Protein AF-A0A485LH90-F1 (afdb_monomer_lite)

pLDDT: mean 81.6, std 19.39, range [30.73, 97.94]

InterPro domains:
  IPR002048 EF-hand domain [PF13833] (96-146)
  IPR011992 EF-hand domain pair [SSF47473] (81-213)

Foldseek 3Di:
DDDPPDPDQDPLNVVLLLLLLLLQFFVQLLVVLVVVLVVLVVVLVVLVVVVPDPPDDPVRVVVSVVSNVVSVVVNVVSVVVSVVSVPDDSVCSQVTWRALVSVQSLCVLLVHHDDSVVSQVVCVLQCPVPPRTHGSVSLVVLLSCVLPDQQLPRDCPSNLSSLVCSAVVVSNQWHFPVSQLVSQCSRPNPCSVVLSCQQPNPVVPPDDDTDIDGSVSSVVSVVVVSVVSNVVVVVVVVVPPDPPPDDDDDDDDDDDDDDDDDD

Sequence (263 aa):
MDAATSPQESLEEHILLQRVFRIFTIDIPEKRLARKLQVVESKLAELYQVSFSDGVDAKGHELNQRERKRLEELKEAYGKEKLKLRYAQDDMLTSRRVTKEALVDVFEKLGMPRPASDVDDLIWEVNDSLDGTVSWDEFKRSFVRCKHDKTCLEPTDLFHVTCFLMYDRECSGKVSTDDAMHMLFLKYGNHMEDEMEALFGKELKEDEFVMSLTFKQYVDALERRRIETIDKLGLVGKMTGKRSMGARPMTGSLAKVTAPLSS

Secondary structure (DSSP, 8-state):
-------PPPHHHHHHHHHHHHIIIIIHHHHHHHHHHHHHHHHHHHHHHHTTSTT--HHHHHHHHHHHHHHHHHHHHHHHHHHHHHT--GGGGGG-EE-HHHHHHHHHHTT----HHHHHHHHHTT-TT-SSSEEHHHHHHHHHHHHH-SSS-S--HHHHHHHHHTT-TT--SEEEHHHHHHHHHHHHGGGHHHHHHHHH-GGGGTS-S--EEEHHHHHHHHHHHHHHHHHHTT-HHHH-------------------PPP--

Structure (mmCIF, N/CA/C/O backbone):
data_AF-A0A485LH90-F1
#
_entry.id   AF-A0A485LH90-F1
#
loop_
_atom_site.group_PDB
_atom_site.id
_atom_site.type_symbol
_atom_site.label_atom_id
_atom_site.label_alt_id
_atom_site.label_comp_id
_atom_site.label_asym_id
_atom_site.label_entity_id
_atom_site.label_seq_id
_atom_site.pdbx_PDB_ins_code
_atom_site.Cartn_x
_atom_site.Cartn_y
_atom_site.Cartn_z
_atom_site.occupancy
_atom_site.B_iso_or_equiv
_atom_site.auth_seq_id
_atom_site.auth_comp_id
_atom_site.auth_asym_id
_atom_site.auth_atom_id
_atom_site.pdbx_PDB_model_num
ATOM 1 N N . MET A 1 1 ? 41.230 -2.457 -11.434 1.00 34.38 1 MET A N 1
ATOM 2 C CA . MET A 1 1 ? 40.386 -2.920 -10.314 1.00 34.38 1 MET A CA 1
ATOM 3 C C . MET A 1 1 ? 39.406 -1.797 -10.065 1.00 34.38 1 MET A C 1
ATOM 5 O O . MET A 1 1 ? 39.691 -0.912 -9.271 1.00 34.38 1 MET A O 1
ATOM 9 N N . ASP A 1 2 ? 38.331 -1.775 -10.844 1.00 34.38 2 ASP A N 1
ATOM 10 C CA . ASP A 1 2 ? 37.320 -0.731 -10.729 1.00 34.38 2 ASP A CA 1
ATOM 11 C C . ASP A 1 2 ? 36.414 -1.098 -9.562 1.00 34.38 2 ASP A C 1
ATOM 13 O O . ASP A 1 2 ? 35.781 -2.155 -9.553 1.00 34.38 2 ASP A O 1
ATOM 17 N N . ALA A 1 3 ? 36.426 -0.255 -8.533 1.00 36.88 3 ALA A N 1
ATOM 18 C CA . ALA A 1 3 ? 35.473 -0.335 -7.446 1.00 36.88 3 ALA A CA 1
ATOM 19 C C . ALA A 1 3 ? 34.088 -0.081 -8.047 1.00 36.88 3 ALA A C 1
ATOM 21 O O . ALA A 1 3 ? 33.736 1.059 -8.344 1.00 36.88 3 ALA A O 1
ATOM 22 N N . ALA A 1 4 ? 33.333 -1.157 -8.273 1.00 41.38 4 ALA A N 1
ATOM 23 C CA . ALA A 1 4 ? 31.928 -1.090 -8.628 1.00 41.38 4 ALA A CA 1
ATOM 24 C C . ALA A 1 4 ? 31.222 -0.270 -7.545 1.00 41.38 4 ALA A C 1
ATOM 26 O O . ALA A 1 4 ? 31.000 -0.742 -6.430 1.00 41.38 4 ALA A O 1
ATOM 27 N N . THR A 1 5 ? 30.943 0.993 -7.855 1.00 42.41 5 THR A N 1
ATOM 28 C CA . THR A 1 5 ? 30.106 1.848 -7.030 1.00 42.41 5 THR A CA 1
ATOM 29 C C . THR A 1 5 ? 28.737 1.188 -7.046 1.00 42.41 5 THR A C 1
ATOM 31 O O . THR A 1 5 ? 28.056 1.180 -8.070 1.00 42.41 5 THR A O 1
ATOM 34 N N . SER A 1 6 ? 28.373 0.532 -5.946 1.00 45.28 6 SER A N 1
ATOM 35 C CA . SER A 1 6 ? 27.005 0.081 -5.713 1.00 45.28 6 SER A CA 1
ATOM 36 C C . SER A 1 6 ? 26.068 1.247 -6.046 1.00 45.28 6 SER A C 1
ATOM 38 O O . SER A 1 6 ? 26.345 2.346 -5.556 1.00 45.28 6 SER A O 1
ATOM 40 N N . PRO A 1 7 ? 25.025 1.063 -6.876 1.00 55.44 7 PRO A N 1
ATOM 41 C CA . PRO A 1 7 ? 24.139 2.155 -7.258 1.00 55.44 7 PRO A CA 1
ATOM 42 C C . PRO A 1 7 ? 23.558 2.781 -5.990 1.00 55.44 7 PRO A C 1
ATOM 44 O O . PRO A 1 7 ? 22.772 2.149 -5.286 1.00 55.44 7 PRO A O 1
ATOM 47 N N . GLN A 1 8 ? 24.011 3.983 -5.638 1.00 61.59 8 GLN A N 1
ATOM 48 C CA . GLN A 1 8 ? 23.461 4.698 -4.496 1.00 61.59 8 GLN A CA 1
ATOM 49 C C . GLN A 1 8 ? 22.073 5.206 -4.888 1.00 61.59 8 GLN A C 1
ATOM 51 O O . GLN A 1 8 ? 21.919 5.875 -5.909 1.00 61.59 8 GLN A O 1
ATOM 56 N N . GLU A 1 9 ? 21.073 4.863 -4.076 1.00 74.44 9 GLU A N 1
ATOM 57 C CA . GLU A 1 9 ? 19.753 5.499 -4.074 1.00 74.44 9 GLU A CA 1
ATOM 58 C C . GLU A 1 9 ? 19.936 7.025 -4.090 1.00 74.44 9 GLU A C 1
ATOM 60 O O . GLU A 1 9 ? 20.686 7.573 -3.273 1.00 74.44 9 GLU A O 1
ATOM 65 N N . SER A 1 10 ? 19.291 7.719 -5.032 1.00 85.00 10 SER A N 1
ATOM 66 C CA . SER A 1 10 ? 19.338 9.182 -5.054 1.00 85.00 10 SER A CA 1
ATOM 67 C C . SER A 1 10 ? 18.543 9.743 -3.872 1.00 85.00 10 SER A C 1
ATOM 69 O O . SER A 1 10 ? 17.596 9.122 -3.392 1.00 85.00 10 SER A O 1
ATOM 71 N N . LEU A 1 11 ? 18.890 10.945 -3.405 1.00 87.38 11 LEU A N 1
ATOM 72 C CA . LEU A 1 11 ? 18.126 11.602 -2.337 1.00 87.38 11 LEU A CA 1
ATOM 73 C C . LEU A 1 11 ? 16.642 11.758 -2.713 1.00 87.38 11 LEU A C 1
ATOM 75 O O . LEU A 1 11 ? 15.766 11.593 -1.870 1.00 87.38 11 LEU A O 1
ATOM 79 N N . GLU A 1 12 ? 16.364 12.046 -3.983 1.00 87.50 12 GLU A N 1
ATOM 80 C CA . GLU A 1 12 ? 15.003 12.139 -4.505 1.00 87.50 12 GLU A CA 1
ATOM 81 C C . GLU A 1 12 ? 14.265 10.798 -4.418 1.00 87.50 12 GLU A C 1
ATOM 83 O O . GLU A 1 12 ? 13.161 10.742 -3.879 1.00 87.50 12 GLU A O 1
ATOM 88 N N . GLU A 1 13 ? 14.892 9.708 -4.868 1.00 89.00 13 GLU A N 1
ATOM 89 C CA . GLU A 1 13 ? 14.327 8.360 -4.772 1.00 89.00 13 GLU A CA 1
ATOM 90 C C . GLU A 1 13 ? 14.038 7.978 -3.319 1.00 89.00 13 GLU A C 1
ATOM 92 O O . GLU A 1 13 ? 12.960 7.464 -3.019 1.00 89.00 13 GLU A O 1
ATOM 97 N N . HIS A 1 14 ? 14.950 8.313 -2.405 1.00 91.12 14 HIS A N 1
ATOM 98 C CA . HIS A 1 14 ? 14.765 8.078 -0.980 1.00 91.12 14 HIS A CA 1
ATOM 99 C C . HIS A 1 14 ? 13.523 8.777 -0.423 1.00 91.12 14 HIS A C 1
ATOM 101 O O . HIS A 1 14 ? 12.703 8.157 0.259 1.00 91.12 14 HIS A O 1
ATOM 107 N N . ILE A 1 15 ? 13.351 10.058 -0.755 1.00 91.62 15 ILE A N 1
ATOM 108 C CA . ILE A 1 15 ? 12.194 10.857 -0.335 1.00 91.62 15 ILE A CA 1
ATOM 109 C C . ILE A 1 15 ? 10.899 10.271 -0.913 1.00 91.62 15 ILE A C 1
ATOM 111 O O . ILE A 1 15 ? 9.888 10.177 -0.210 1.00 91.62 15 ILE A O 1
ATOM 115 N N . LE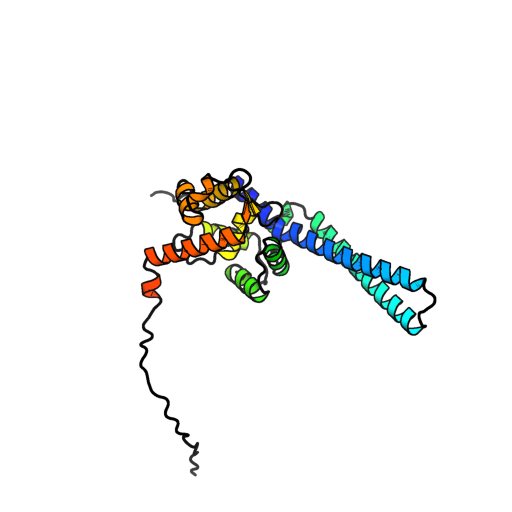U A 1 16 ? 10.914 9.850 -2.181 1.00 92.69 16 LEU A N 1
ATOM 116 C CA . LEU A 1 16 ? 9.761 9.226 -2.829 1.00 92.69 16 LEU A CA 1
ATOM 117 C C . LEU A 1 16 ? 9.397 7.889 -2.170 1.00 92.69 16 LEU A C 1
ATOM 119 O O . LEU A 1 16 ? 8.225 7.670 -1.861 1.00 92.69 16 LEU A O 1
ATOM 123 N N . LEU A 1 17 ? 10.378 7.030 -1.879 1.00 94.31 17 LEU A N 1
ATOM 124 C CA . LEU A 1 17 ? 10.160 5.751 -1.198 1.00 94.31 17 LEU A CA 1
ATOM 125 C C . LEU A 1 17 ? 9.606 5.940 0.214 1.00 94.31 17 LEU A C 1
ATOM 127 O O . LEU A 1 17 ? 8.637 5.275 0.578 1.00 94.31 17 LEU A O 1
ATOM 131 N N . GLN A 1 18 ? 10.157 6.874 0.993 1.00 93.81 18 GLN A N 1
ATOM 132 C CA . GLN A 1 18 ? 9.627 7.201 2.320 1.00 93.81 18 GLN A CA 1
ATOM 133 C C . GLN A 1 18 ? 8.176 7.675 2.234 1.00 93.81 18 GLN A C 1
ATOM 135 O O . GLN A 1 18 ? 7.324 7.229 3.003 1.00 93.81 18 GLN A O 1
ATOM 140 N N . ARG A 1 19 ? 7.858 8.534 1.261 1.00 93.50 19 ARG A N 1
ATOM 141 C CA . ARG A 1 19 ? 6.489 9.015 1.061 1.00 93.50 19 ARG A CA 1
ATOM 142 C C . ARG A 1 19 ? 5.532 7.877 0.713 1.00 93.50 19 ARG A C 1
ATOM 144 O O . ARG A 1 19 ? 4.450 7.809 1.287 1.00 93.50 19 ARG A O 1
ATOM 151 N N . VAL A 1 20 ? 5.916 6.976 -0.188 1.00 96.12 20 VAL A N 1
ATOM 152 C CA . VAL A 1 20 ? 5.089 5.813 -0.543 1.00 96.12 20 VAL A CA 1
ATOM 153 C C . VAL A 1 20 ? 4.920 4.870 0.650 1.00 96.12 20 VAL A C 1
ATOM 155 O O . VAL A 1 20 ? 3.816 4.404 0.928 1.00 96.12 20 VAL A O 1
ATOM 158 N N . PHE A 1 21 ? 5.970 4.652 1.435 1.00 96.06 21 PHE A N 1
ATOM 159 C CA . PHE A 1 21 ? 5.869 3.862 2.658 1.00 96.06 21 PHE A CA 1
ATOM 160 C C . PHE A 1 21 ? 4.942 4.516 3.694 1.00 96.06 21 PHE A C 1
ATOM 162 O O . PHE A 1 21 ? 4.167 3.830 4.365 1.00 96.06 21 PHE A O 1
ATOM 169 N N . ARG A 1 22 ? 4.932 5.852 3.783 1.00 94.50 22 ARG A N 1
ATOM 170 C CA . ARG A 1 22 ? 3.958 6.602 4.590 1.00 94.50 22 ARG A CA 1
ATOM 171 C C . ARG A 1 22 ? 2.529 6.396 4.092 1.00 94.50 22 ARG A C 1
ATOM 173 O O . ARG A 1 22 ? 1.636 6.192 4.912 1.00 94.50 22 ARG A O 1
ATOM 180 N N . ILE A 1 23 ? 2.313 6.369 2.776 1.00 95.12 23 ILE A N 1
ATOM 181 C CA . ILE A 1 23 ? 0.998 6.069 2.194 1.00 95.12 23 ILE A CA 1
ATOM 182 C C . ILE A 1 23 ? 0.498 4.709 2.692 1.00 95.12 23 ILE A C 1
ATOM 184 O O . ILE A 1 23 ? -0.606 4.617 3.235 1.00 95.12 23 ILE A O 1
ATOM 188 N N . PHE A 1 24 ? 1.327 3.668 2.578 1.00 96.12 24 PHE A N 1
ATOM 189 C CA . PHE A 1 24 ? 0.966 2.319 3.013 1.00 96.12 24 PHE A CA 1
ATOM 190 C C . PHE A 1 24 ? 0.743 2.207 4.525 1.00 96.12 24 PHE A C 1
ATOM 192 O O . PHE A 1 24 ? -0.158 1.500 4.970 1.00 96.12 24 PHE A O 1
ATOM 199 N N . THR A 1 25 ? 1.556 2.886 5.333 1.00 95.06 25 THR A N 1
ATOM 200 C CA . THR A 1 25 ? 1.598 2.640 6.782 1.00 95.06 25 THR A CA 1
ATOM 201 C C . THR A 1 25 ? 0.828 3.652 7.627 1.00 95.06 25 THR A C 1
ATOM 203 O O . THR A 1 25 ? 0.562 3.377 8.800 1.00 95.06 25 THR A O 1
ATOM 206 N N . ILE A 1 26 ? 0.467 4.811 7.070 1.00 93.38 26 ILE A N 1
ATOM 207 C CA . ILE A 1 26 ? -0.229 5.899 7.769 1.00 93.38 26 ILE A CA 1
ATOM 208 C C . ILE A 1 26 ? -1.455 6.343 6.977 1.00 93.38 26 ILE A C 1
ATOM 210 O O . ILE A 1 26 ? -2.570 6.172 7.470 1.00 93.38 26 ILE A O 1
ATOM 214 N N . ASP A 1 27 ? -1.274 6.867 5.763 1.00 93.75 27 ASP A N 1
ATOM 215 C CA . ASP A 1 27 ? -2.336 7.620 5.081 1.00 93.75 27 ASP A CA 1
ATOM 216 C C . ASP A 1 27 ? -3.534 6.712 4.733 1.00 93.75 27 ASP A C 1
ATOM 218 O O . ASP A 1 27 ? -4.699 7.081 4.921 1.00 93.75 27 ASP A O 1
ATOM 222 N N . ILE A 1 28 ? -3.266 5.488 4.268 1.00 94.94 28 ILE A N 1
ATOM 223 C CA . ILE A 1 28 ? -4.300 4.498 3.943 1.00 94.94 28 ILE A CA 1
ATOM 224 C C . ILE A 1 28 ? -4.982 3.950 5.208 1.00 94.94 28 ILE A C 1
ATOM 226 O O . ILE A 1 28 ? -6.215 4.044 5.290 1.00 94.94 28 ILE A O 1
ATOM 230 N N . PRO A 1 29 ? -4.248 3.452 6.227 1.00 95.31 29 PRO A N 1
ATOM 231 C CA . PRO A 1 29 ? -4.841 3.083 7.510 1.00 95.31 29 PRO A CA 1
ATOM 232 C C . PRO A 1 29 ? -5.668 4.199 8.164 1.00 95.31 29 PRO A C 1
ATOM 234 O O . PRO A 1 29 ? -6.753 3.928 8.680 1.00 95.31 29 PRO A O 1
ATOM 237 N N . GLU A 1 30 ? -5.226 5.458 8.098 1.00 94.19 30 GLU A N 1
ATOM 238 C CA . GLU A 1 30 ? -5.970 6.598 8.643 1.00 94.19 30 GLU A CA 1
ATOM 239 C C . GLU A 1 30 ? -7.290 6.813 7.894 1.00 94.19 30 GLU A C 1
ATOM 241 O O . GLU A 1 30 ? -8.346 6.940 8.524 1.00 94.19 30 GLU A O 1
ATOM 246 N N . LYS A 1 31 ? -7.261 6.800 6.552 1.00 94.31 31 LYS A N 1
ATOM 247 C CA . LYS A 1 31 ? -8.472 6.894 5.719 1.00 94.31 31 LYS A CA 1
ATOM 248 C C . LYS A 1 31 ? -9.437 5.735 6.019 1.00 94.31 31 LYS A C 1
ATOM 250 O O . LYS A 1 31 ? -10.648 5.956 6.080 1.00 94.31 31 LYS A O 1
ATOM 255 N N . ARG A 1 32 ? -8.934 4.516 6.248 1.00 95.19 32 ARG A N 1
ATOM 256 C CA . ARG A 1 32 ? -9.745 3.350 6.648 1.00 95.19 32 ARG A CA 1
ATOM 257 C C . ARG A 1 32 ? -10.394 3.545 8.018 1.00 95.19 32 ARG A C 1
ATOM 259 O O . ARG A 1 32 ? -11.593 3.306 8.160 1.00 95.19 32 ARG A O 1
ATOM 266 N N . LEU A 1 33 ? -9.639 4.011 9.012 1.00 95.88 33 LEU A N 1
ATOM 267 C CA . LEU A 1 33 ? -10.166 4.306 10.348 1.00 95.88 33 LEU A CA 1
ATOM 268 C C . LEU A 1 33 ? -11.214 5.419 10.318 1.00 95.88 33 LEU A C 1
ATOM 270 O O . LEU A 1 33 ? -12.232 5.306 10.992 1.00 95.88 33 LEU A O 1
ATOM 274 N N . ALA A 1 34 ? -11.017 6.454 9.499 1.00 95.62 34 ALA A N 1
ATOM 275 C CA . ALA A 1 34 ? -12.005 7.513 9.313 1.00 95.62 34 ALA A CA 1
ATOM 276 C C . ALA A 1 34 ? -13.341 6.973 8.769 1.00 95.62 34 ALA A C 1
ATOM 278 O O . ALA A 1 34 ? -14.388 7.307 9.319 1.00 95.62 34 ALA A O 1
ATOM 279 N N . ARG A 1 35 ? -13.316 6.079 7.766 1.00 96.38 35 ARG A N 1
ATOM 280 C CA . ARG A 1 35 ? -14.536 5.414 7.263 1.00 96.38 35 ARG A CA 1
ATOM 281 C C . ARG A 1 35 ? -15.213 4.574 8.349 1.00 96.38 35 ARG A C 1
ATOM 283 O O . ARG A 1 35 ? -16.426 4.647 8.522 1.00 96.38 35 ARG A O 1
ATOM 290 N N . LYS A 1 36 ? -14.434 3.798 9.112 1.00 96.88 36 LYS A N 1
ATOM 291 C CA . LYS A 1 36 ? -14.958 2.979 10.217 1.00 96.88 36 LYS A CA 1
ATOM 292 C C . LYS A 1 36 ? -15.604 3.833 11.316 1.00 96.88 36 LYS A C 1
ATOM 294 O O . LYS A 1 36 ? -16.681 3.480 11.787 1.00 96.88 36 LYS A O 1
ATOM 299 N N . LEU A 1 37 ? -14.986 4.957 11.686 1.00 97.12 37 LEU A N 1
ATOM 300 C CA . LEU A 1 37 ? -15.541 5.924 12.640 1.00 97.12 37 LEU A CA 1
ATOM 301 C C . LEU A 1 37 ? -16.864 6.507 12.145 1.00 97.12 37 LEU A C 1
ATOM 303 O O . LEU A 1 37 ? -17.840 6.464 12.883 1.00 97.12 37 LEU A O 1
ATOM 307 N N . GLN A 1 38 ? -16.925 6.948 10.887 1.00 97.62 38 GLN A N 1
ATOM 308 C CA . GLN A 1 38 ? -18.148 7.498 10.297 1.00 97.62 38 GLN A CA 1
ATOM 309 C C . GLN A 1 38 ? -19.319 6.502 10.355 1.00 97.62 38 GLN A C 1
ATOM 311 O O . GLN A 1 38 ? -20.440 6.877 10.701 1.00 97.62 38 GLN A O 1
ATOM 316 N N . VAL A 1 39 ? -19.068 5.222 10.055 1.00 97.81 39 VAL A N 1
ATOM 317 C CA . VAL A 1 39 ? -20.088 4.161 10.145 1.00 97.81 39 VAL A CA 1
ATOM 318 C C . VAL A 1 39 ? -20.559 3.964 11.588 1.00 97.81 39 VAL A C 1
ATOM 320 O O . VAL A 1 39 ? -21.757 3.830 11.828 1.00 97.81 39 VAL A O 1
ATOM 323 N N . VAL A 1 40 ? -19.639 3.952 12.555 1.00 97.75 40 VAL A N 1
ATOM 324 C CA . VAL A 1 40 ? -19.973 3.799 13.980 1.00 97.75 40 VAL A CA 1
ATOM 325 C C . VAL A 1 40 ? -20.772 4.996 14.498 1.00 97.75 40 VAL A C 1
ATOM 327 O O . VAL A 1 40 ? -21.782 4.808 15.170 1.00 97.75 40 VAL A O 1
ATOM 330 N N . GLU A 1 41 ? -20.367 6.215 14.150 1.00 96.62 41 GLU A N 1
ATOM 331 C CA . GLU A 1 41 ? -21.058 7.449 14.537 1.00 96.62 41 GLU A CA 1
ATOM 332 C C . GLU A 1 41 ? -22.466 7.529 13.943 1.00 96.62 41 GLU A C 1
ATOM 334 O O . GLU A 1 41 ? -23.401 7.909 14.648 1.00 96.62 41 GLU A O 1
ATOM 339 N N . SER A 1 42 ? -22.638 7.095 12.691 1.00 97.00 42 SER A N 1
ATOM 340 C CA . SER A 1 42 ? -23.956 7.032 12.044 1.00 97.00 42 SER A CA 1
ATOM 341 C C . SER A 1 42 ? -24.889 6.061 12.778 1.00 97.00 42 SER A C 1
ATOM 343 O O . SER A 1 42 ? -26.005 6.428 13.136 1.00 97.00 42 SER A O 1
ATOM 345 N N . LYS A 1 43 ? -24.403 4.856 13.113 1.00 96.06 43 LYS A N 1
ATOM 346 C CA . LYS A 1 43 ? -25.176 3.865 13.884 1.00 96.06 43 LYS A CA 1
ATOM 347 C C . LYS A 1 43 ? -25.516 4.340 15.297 1.00 96.06 43 LYS A C 1
ATOM 349 O O . LYS A 1 43 ? -26.611 4.084 15.790 1.00 96.06 43 LYS A O 1
ATOM 354 N N . LEU A 1 44 ? -24.591 5.035 15.963 1.00 95.56 44 LEU A N 1
ATOM 355 C CA . LEU A 1 44 ? -24.861 5.640 17.269 1.00 95.56 44 LEU A CA 1
ATOM 356 C C . LEU A 1 44 ? -25.976 6.683 17.169 1.00 95.56 44 LEU A C 1
ATOM 358 O O . LEU A 1 44 ? -26.898 6.656 17.982 1.00 95.56 44 LEU A O 1
ATOM 362 N N . ALA A 1 45 ? -25.924 7.561 16.163 1.00 94.19 45 ALA A N 1
ATOM 363 C CA . ALA A 1 45 ? -26.955 8.570 15.935 1.00 94.19 45 ALA A CA 1
ATOM 364 C C . ALA A 1 45 ? -28.342 7.940 15.718 1.00 94.19 45 ALA A C 1
ATOM 366 O O . ALA A 1 45 ? -29.310 8.384 16.337 1.00 94.19 45 ALA A O 1
ATOM 367 N N . GLU A 1 46 ? -28.431 6.866 14.927 1.00 92.81 46 GLU A N 1
ATOM 368 C CA . GLU A 1 46 ? -29.670 6.099 14.726 1.00 92.81 46 GLU A CA 1
ATOM 369 C C . GLU A 1 46 ? -30.213 5.528 16.047 1.00 92.81 46 GLU A C 1
ATOM 371 O O . GLU A 1 46 ? -31.388 5.703 16.369 1.00 92.81 46 GLU A O 1
ATOM 376 N N . LEU A 1 47 ? -29.363 4.906 16.873 1.00 91.12 47 LEU A N 1
ATOM 377 C CA . LEU A 1 47 ? -29.785 4.345 18.164 1.00 91.12 47 LEU A CA 1
ATOM 378 C C . LEU A 1 47 ? -30.228 5.417 19.167 1.00 91.12 47 LEU A C 1
ATOM 380 O O . LEU A 1 47 ? -31.138 5.177 19.970 1.00 91.12 47 LEU A O 1
ATOM 384 N N . TYR A 1 48 ? -29.606 6.598 19.138 1.00 88.00 48 TYR A N 1
ATOM 385 C CA . TYR A 1 48 ? -30.057 7.734 19.939 1.00 88.00 48 TYR A CA 1
ATOM 386 C C . TYR A 1 48 ? -31.427 8.235 19.472 1.00 88.00 48 TYR A C 1
ATOM 388 O O . TYR A 1 48 ? -32.275 8.486 20.323 1.00 88.00 48 TYR A O 1
ATOM 396 N N . GLN A 1 49 ? -31.691 8.293 18.163 1.00 86.88 49 GLN A N 1
ATOM 397 C CA . GLN A 1 49 ? -33.008 8.668 17.632 1.00 86.88 49 GLN A CA 1
ATOM 398 C C . GLN A 1 49 ? -34.098 7.652 17.997 1.00 86.88 49 GLN A C 1
ATOM 400 O O . GLN A 1 49 ? -35.160 8.039 18.481 1.00 86.88 49 GLN A O 1
ATOM 405 N N . VAL A 1 50 ? -33.827 6.352 17.846 1.00 81.94 50 VAL A N 1
ATOM 406 C CA . VAL A 1 50 ? -34.777 5.279 18.199 1.00 81.94 50 VAL A CA 1
ATOM 407 C C . VAL A 1 50 ? -35.119 5.296 19.691 1.00 81.94 50 VAL A C 1
ATOM 409 O O . VAL A 1 50 ? -36.257 5.023 20.063 1.00 81.94 50 VAL A O 1
ATOM 412 N N . SER A 1 51 ? -34.171 5.681 20.551 1.00 72.62 51 SER A N 1
ATOM 413 C CA . SER A 1 51 ? -34.398 5.789 22.001 1.00 72.62 51 SER A CA 1
ATOM 414 C C . SER A 1 51 ? -35.415 6.869 22.396 1.00 72.62 51 SER A C 1
ATOM 416 O O . SER A 1 51 ? -35.919 6.817 23.513 1.00 72.62 51 SER A O 1
ATOM 418 N N . PHE A 1 52 ? -35.709 7.827 21.510 1.00 66.50 52 PHE A N 1
ATOM 419 C CA . PHE A 1 52 ? -36.750 8.845 21.700 1.00 66.50 52 PHE A CA 1
ATOM 420 C C . PHE A 1 52 ? -38.110 8.445 21.103 1.00 66.50 52 PHE A C 1
ATOM 422 O O . PHE A 1 52 ? -39.089 9.162 21.301 1.00 66.50 52 PHE A O 1
ATOM 429 N N . SER A 1 53 ? -38.190 7.328 20.370 1.00 69.62 53 SER A N 1
ATOM 430 C CA . SER A 1 53 ? -39.446 6.825 19.806 1.00 69.62 53 SER A CA 1
ATOM 431 C C . SER A 1 53 ? -40.129 5.849 20.771 1.00 69.62 53 SER A C 1
ATOM 433 O O . SER A 1 53 ? -39.513 4.892 21.232 1.00 69.62 53 SER A O 1
ATOM 435 N N . ASP A 1 54 ? -41.415 6.073 21.046 1.00 62.34 54 ASP A N 1
ATOM 436 C CA . ASP A 1 54 ? -42.213 5.387 22.084 1.00 62.34 54 ASP A CA 1
ATOM 437 C C . ASP A 1 54 ? -42.625 3.935 21.721 1.00 62.34 54 ASP A C 1
ATOM 439 O O . ASP A 1 54 ? -43.543 3.360 22.300 1.00 62.34 54 ASP A O 1
ATOM 443 N N . GLY A 1 55 ? -41.983 3.337 20.711 1.00 69.88 55 GLY A N 1
ATOM 444 C CA . GLY A 1 55 ? -42.397 2.073 20.089 1.00 69.88 55 GLY A CA 1
ATOM 445 C C . GLY A 1 55 ? -41.572 0.839 20.464 1.00 69.88 55 GLY A C 1
ATOM 446 O O . GLY A 1 55 ? -41.750 -0.203 19.835 1.00 69.88 55 GLY A O 1
ATOM 447 N N . VAL A 1 56 ? -40.643 0.937 21.421 1.00 75.69 56 VAL A N 1
ATOM 448 C CA . VAL A 1 56 ? -39.692 -0.143 21.740 1.00 75.69 56 VAL A CA 1
ATOM 449 C C . VAL A 1 56 ? -40.059 -0.815 23.064 1.00 75.69 56 VAL A C 1
ATOM 451 O O . VAL A 1 56 ? -40.315 -0.158 24.067 1.00 75.69 56 VAL A O 1
ATOM 454 N N . ASP A 1 57 ? -40.082 -2.148 23.083 1.00 81.88 57 ASP A N 1
ATOM 455 C CA . ASP A 1 57 ? -40.322 -2.913 24.307 1.00 81.88 57 ASP A CA 1
ATOM 456 C C . ASP A 1 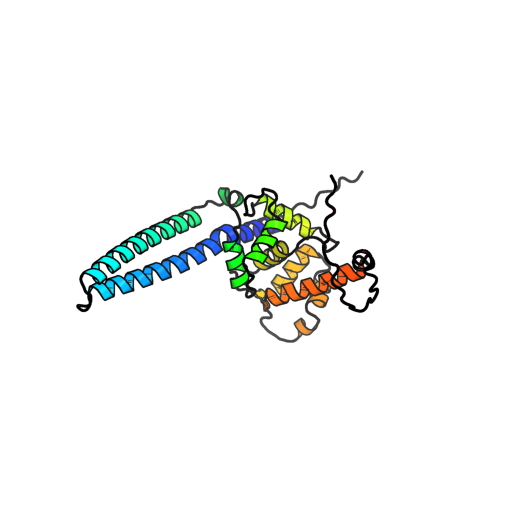57 ? -39.092 -2.904 25.242 1.00 81.88 57 ASP A C 1
ATOM 458 O O . ASP A 1 57 ? -37.976 -2.532 24.869 1.00 81.88 57 ASP A O 1
ATOM 462 N N . ALA A 1 58 ? -39.267 -3.333 26.497 1.00 81.69 58 ALA A N 1
ATOM 463 C CA . ALA A 1 58 ? -38.184 -3.334 27.490 1.00 81.69 58 ALA A CA 1
ATOM 464 C C . ALA A 1 58 ? -36.946 -4.135 27.034 1.00 81.69 58 ALA A C 1
ATOM 466 O O . ALA A 1 58 ? -35.808 -3.763 27.328 1.00 81.69 58 ALA A O 1
ATOM 467 N N . LYS A 1 59 ? -37.160 -5.213 26.268 1.00 84.12 59 LYS A N 1
ATOM 468 C CA . LYS A 1 59 ? -36.091 -6.048 25.711 1.00 84.12 59 LYS A CA 1
ATOM 469 C C . LYS A 1 59 ? -35.323 -5.321 24.604 1.00 84.12 59 LYS A C 1
ATOM 471 O O . LYS A 1 59 ? -34.096 -5.394 24.562 1.00 84.12 59 LYS A O 1
ATOM 476 N N . GLY A 1 60 ? -36.019 -4.596 23.732 1.00 83.00 60 GLY A N 1
ATOM 477 C CA . GLY A 1 60 ? -35.426 -3.750 22.703 1.00 83.00 60 GLY A CA 1
ATOM 478 C C . GLY A 1 60 ? -34.625 -2.593 23.299 1.00 83.00 60 GLY A C 1
ATOM 479 O O . GLY A 1 60 ? -33.524 -2.310 22.828 1.00 83.00 60 GLY A O 1
ATOM 480 N N . HIS A 1 61 ? -35.097 -1.990 24.394 1.00 82.62 61 HIS A N 1
ATOM 481 C CA . HIS A 1 61 ? -34.329 -0.978 25.123 1.00 82.62 61 HIS A CA 1
ATOM 482 C C . HIS A 1 61 ? -33.010 -1.529 25.683 1.00 82.62 61 HIS A C 1
ATOM 484 O O . HIS A 1 61 ? -31.970 -0.880 25.539 1.00 82.62 61 HIS A O 1
ATOM 490 N N . GLU A 1 62 ? -33.023 -2.732 26.266 1.00 87.44 62 GLU A N 1
ATOM 491 C CA . GLU A 1 62 ? -31.813 -3.378 26.787 1.00 87.44 62 GLU A CA 1
ATOM 492 C C . GLU A 1 62 ? -30.818 -3.723 25.665 1.00 87.44 62 GLU A C 1
ATOM 494 O O . GLU A 1 62 ? -29.621 -3.445 25.780 1.00 87.44 62 GLU A O 1
ATOM 499 N N . LEU A 1 63 ? -31.302 -4.274 24.547 1.00 87.56 63 LEU A N 1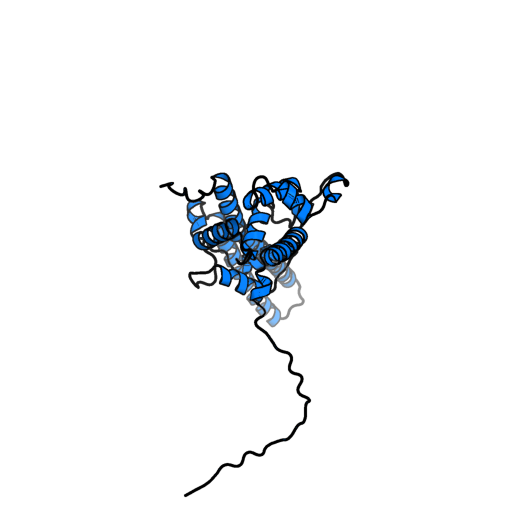
ATOM 500 C CA . LEU A 1 63 ? -30.471 -4.569 23.374 1.00 87.56 63 LEU A CA 1
ATOM 501 C C . LEU A 1 63 ? -29.843 -3.297 22.790 1.00 87.56 63 LEU A C 1
ATOM 503 O O . LEU A 1 63 ? -28.634 -3.265 22.558 1.00 87.56 63 LEU A O 1
ATOM 507 N N . ASN A 1 64 ? -30.624 -2.224 22.644 1.00 89.56 64 ASN A N 1
ATOM 508 C CA . ASN A 1 64 ? -30.132 -0.932 22.167 1.00 89.56 64 ASN A CA 1
ATOM 509 C C . ASN A 1 64 ? -29.113 -0.313 23.131 1.00 89.56 64 ASN A C 1
ATOM 511 O O . ASN A 1 64 ? -28.180 0.365 22.705 1.00 89.56 64 ASN A O 1
ATOM 515 N N . GLN A 1 65 ? -29.262 -0.514 24.443 1.00 90.38 65 GLN A N 1
ATOM 516 C CA . GLN A 1 65 ? -28.274 -0.055 25.419 1.00 90.38 65 GLN A CA 1
ATOM 517 C C . GLN A 1 65 ? -26.950 -0.821 25.294 1.00 90.38 65 GLN A C 1
ATOM 519 O O . GLN A 1 65 ? -25.885 -0.201 25.311 1.00 90.38 65 GLN A O 1
ATOM 524 N N . ARG A 1 66 ? -27.006 -2.148 25.122 1.00 92.62 66 ARG A N 1
ATOM 525 C CA . ARG A 1 66 ? -25.813 -2.983 24.909 1.00 92.62 66 ARG A CA 1
ATOM 526 C C . ARG A 1 66 ? -25.092 -2.617 23.612 1.00 92.62 66 ARG A C 1
ATOM 528 O O . ARG A 1 66 ? -23.874 -2.454 23.630 1.00 92.62 66 ARG A O 1
ATOM 535 N N . GLU A 1 67 ? -25.831 -2.437 22.519 1.00 94.31 67 GLU A N 1
ATOM 536 C CA . GLU A 1 67 ? -25.241 -2.063 21.230 1.00 94.31 67 GLU A CA 1
ATOM 537 C C . GLU A 1 67 ? -24.635 -0.653 21.265 1.00 94.31 67 GLU A C 1
ATOM 539 O O . GLU A 1 67 ? -23.515 -0.463 20.798 1.00 94.31 67 GLU A O 1
ATOM 544 N N . ARG A 1 68 ? -25.294 0.324 21.909 1.00 94.00 68 ARG A N 1
ATOM 545 C CA . ARG A 1 68 ? -24.711 1.663 22.120 1.00 94.00 68 ARG A CA 1
ATOM 546 C C . ARG A 1 68 ? -23.383 1.597 22.859 1.00 94.00 68 ARG A C 1
ATOM 548 O O . ARG A 1 68 ? -22.408 2.181 22.401 1.00 94.00 68 ARG A O 1
ATOM 555 N N . LYS A 1 69 ? -23.327 0.854 23.969 1.00 96.12 69 LYS A N 1
ATOM 556 C CA . LYS A 1 69 ? -22.088 0.687 24.738 1.00 96.12 69 LYS A CA 1
ATOM 557 C C . LYS A 1 69 ? -20.968 0.108 23.867 1.00 96.12 69 LYS A C 1
ATOM 559 O O . LYS A 1 69 ? -19.874 0.660 23.841 1.00 96.12 69 LYS A O 1
ATOM 564 N N . ARG A 1 70 ? -21.262 -0.953 23.108 1.00 97.00 70 ARG A N 1
ATOM 565 C CA . ARG A 1 70 ? -20.310 -1.575 22.176 1.00 97.00 70 ARG A CA 1
ATOM 566 C C . ARG A 1 70 ? -19.804 -0.587 21.119 1.00 97.00 70 ARG A C 1
ATOM 568 O O . ARG A 1 70 ? -18.616 -0.581 20.806 1.00 97.00 70 ARG A O 1
ATOM 575 N N . LEU A 1 71 ? -20.693 0.219 20.540 1.00 97.31 71 LEU A N 1
ATOM 576 C CA . LEU A 1 71 ? -20.331 1.192 19.511 1.00 97.31 71 LEU A CA 1
ATOM 577 C C . LEU A 1 71 ? -19.505 2.359 20.073 1.00 97.31 71 LEU A C 1
ATOM 579 O O . LEU A 1 71 ? -18.564 2.781 19.408 1.00 97.31 71 LEU A O 1
ATOM 583 N N . GLU A 1 72 ? -19.790 2.843 21.285 1.00 97.31 72 GLU A N 1
ATOM 584 C CA . GLU A 1 72 ? -18.961 3.865 21.949 1.00 97.31 72 GLU A CA 1
ATOM 585 C C . GLU A 1 72 ? -17.549 3.335 22.254 1.00 97.31 72 GLU A C 1
ATOM 587 O O . GLU A 1 72 ? -16.562 4.009 21.960 1.00 97.31 72 GLU A O 1
ATOM 592 N N . GLU A 1 73 ? -17.427 2.096 22.746 1.00 97.56 73 GLU A N 1
ATOM 593 C CA . GLU A 1 73 ? -16.124 1.439 22.950 1.00 97.56 73 GLU A CA 1
ATOM 594 C C . GLU A 1 73 ? -15.343 1.323 21.630 1.00 97.56 73 GLU A C 1
ATOM 596 O O . GLU A 1 73 ? -14.141 1.601 21.570 1.00 97.56 73 GLU A O 1
ATOM 601 N N . LEU A 1 74 ? -16.030 0.963 20.541 1.00 97.44 74 LEU A N 1
ATOM 602 C CA . LEU A 1 74 ? -15.426 0.860 19.216 1.00 97.44 74 LEU A CA 1
ATOM 603 C C . LEU A 1 74 ? -14.997 2.229 18.663 1.00 97.44 74 LEU A C 1
ATOM 605 O O . LEU A 1 74 ? -13.919 2.349 18.077 1.00 97.44 74 LEU A O 1
ATOM 609 N N . LYS A 1 75 ? -15.812 3.268 18.875 1.00 97.56 75 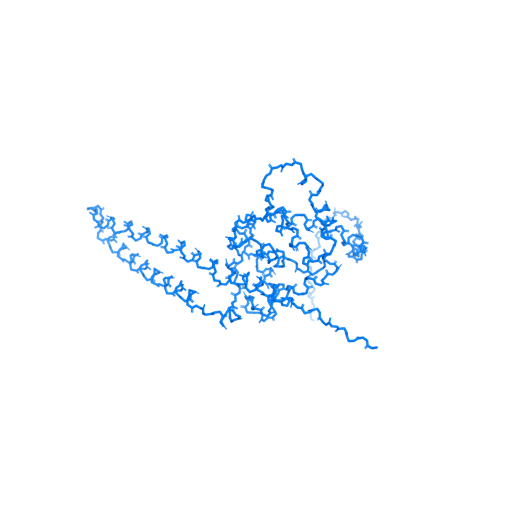LYS A N 1
ATOM 610 C CA . LYS A 1 75 ? -15.495 4.655 18.515 1.00 97.56 75 LYS A CA 1
ATOM 611 C C . LYS A 1 75 ? -14.246 5.134 19.249 1.00 97.56 75 LYS A C 1
ATOM 613 O O . LYS A 1 75 ? -13.346 5.693 18.622 1.00 97.56 75 LYS A O 1
ATOM 618 N N . GLU A 1 76 ? -14.160 4.880 20.553 1.00 97.50 76 GLU A N 1
ATOM 619 C CA . GLU A 1 76 ? -12.989 5.224 21.356 1.00 97.50 76 GLU A CA 1
ATOM 620 C C . GLU A 1 76 ? -11.736 4.479 20.866 1.00 97.50 76 GLU A C 1
ATOM 622 O O . GLU A 1 76 ? -10.677 5.092 20.701 1.00 97.50 76 GLU A O 1
ATOM 627 N N . ALA A 1 77 ? -11.852 3.179 20.573 1.00 96.62 77 ALA A N 1
ATOM 628 C CA . ALA A 1 77 ? -10.750 2.369 20.059 1.00 96.62 77 ALA A CA 1
ATOM 629 C C . ALA A 1 77 ? -10.215 2.904 18.719 1.00 96.62 77 ALA A C 1
ATOM 631 O O . ALA A 1 77 ? -9.015 3.164 18.597 1.00 96.62 77 ALA A O 1
ATOM 632 N N . TYR A 1 78 ? -11.095 3.149 17.742 1.00 96.62 78 TYR A N 1
ATOM 633 C CA . TYR A 1 78 ? -10.698 3.715 16.450 1.00 96.62 78 TYR A CA 1
ATOM 634 C C . TYR A 1 78 ? -10.142 5.137 16.577 1.00 96.62 78 TYR A C 1
ATOM 636 O O . TYR A 1 78 ? -9.187 5.484 15.882 1.00 96.62 78 TYR A O 1
ATOM 644 N N . GLY A 1 79 ? -10.689 5.955 17.482 1.00 94.62 79 GLY A N 1
ATOM 645 C CA . GLY A 1 79 ? -10.175 7.294 17.771 1.00 94.62 79 GLY A CA 1
ATOM 646 C C . GLY A 1 79 ? -8.742 7.262 18.308 1.00 94.62 79 GLY A C 1
ATOM 647 O O . GLY A 1 79 ? -7.880 7.989 17.812 1.00 94.62 79 GLY A O 1
ATOM 648 N N . LYS A 1 80 ? -8.458 6.368 19.266 1.00 93.94 80 LYS A N 1
ATOM 649 C CA . LYS A 1 80 ? -7.106 6.160 19.811 1.00 93.94 80 LYS A CA 1
ATOM 650 C C . LYS A 1 80 ? -6.130 5.674 18.745 1.00 93.94 80 LYS A C 1
ATOM 652 O O . LYS A 1 80 ? -5.009 6.171 18.677 1.00 93.94 80 LYS A O 1
ATOM 657 N N . GLU A 1 81 ? -6.535 4.717 17.917 1.00 92.62 81 GLU A N 1
ATOM 658 C CA . GLU A 1 81 ? -5.691 4.193 16.840 1.00 92.62 81 GLU A CA 1
ATOM 659 C C . GLU A 1 81 ? -5.373 5.272 15.797 1.00 92.62 81 GLU A C 1
ATOM 661 O O . GLU A 1 81 ? -4.210 5.475 15.449 1.00 92.62 81 GLU A O 1
ATOM 666 N N . LYS A 1 82 ? -6.377 6.053 15.382 1.00 91.88 82 LYS A N 1
ATOM 667 C CA . LYS A 1 82 ? -6.195 7.181 14.461 1.00 91.88 82 LYS A CA 1
ATOM 668 C C . LYS A 1 82 ? -5.226 8.221 15.027 1.00 91.88 82 LYS A C 1
ATOM 670 O O . LYS A 1 82 ? -4.370 8.731 14.309 1.00 91.88 82 LYS A O 1
ATOM 675 N N . LEU A 1 83 ? -5.325 8.511 16.322 1.00 89.94 83 LEU A N 1
ATOM 676 C CA . LEU A 1 83 ? -4.432 9.445 17.001 1.00 89.94 83 LEU A CA 1
ATOM 677 C C . LEU A 1 83 ? -2.977 8.942 17.024 1.00 89.94 83 LEU A C 1
ATOM 679 O O . LEU A 1 83 ? -2.057 9.714 16.761 1.00 89.94 83 LEU A O 1
ATOM 683 N N . LYS A 1 84 ? -2.770 7.637 17.255 1.00 88.56 84 LYS A N 1
ATOM 684 C CA . LYS A 1 84 ? -1.446 6.993 17.161 1.00 88.56 84 LYS A CA 1
ATOM 685 C C . LYS A 1 84 ? -0.851 7.085 15.755 1.00 88.56 84 LYS A C 1
ATOM 687 O O . LYS A 1 84 ? 0.364 7.200 15.623 1.00 88.56 84 LYS A O 1
ATOM 692 N N . LEU A 1 85 ? -1.680 7.039 14.708 1.00 87.56 85 LEU A N 1
ATOM 693 C CA . LEU A 1 85 ? -1.209 7.246 13.337 1.00 87.56 85 LEU A CA 1
ATOM 694 C C . LEU A 1 85 ? -0.695 8.672 13.119 1.00 87.56 85 LEU A C 1
ATOM 696 O O . LEU A 1 85 ? 0.407 8.831 12.603 1.00 87.56 85 LEU A O 1
ATOM 700 N N . ARG A 1 86 ? -1.446 9.683 13.572 1.00 80.25 86 ARG A N 1
ATOM 701 C CA . ARG A 1 86 ? -1.115 11.105 13.363 1.00 80.25 86 ARG A CA 1
ATOM 702 C C . ARG A 1 86 ? 0.091 11.601 14.159 1.00 80.25 86 ARG A C 1
ATOM 704 O O . ARG A 1 86 ? 0.762 12.519 13.707 1.00 80.25 86 ARG A O 1
ATOM 711 N N . TYR A 1 87 ? 0.347 11.032 15.337 1.00 76.69 87 TYR A N 1
ATOM 712 C CA . TYR A 1 87 ? 1.485 11.421 16.182 1.00 76.69 87 TYR A CA 1
ATOM 713 C C . TYR A 1 87 ? 2.743 10.583 15.970 1.00 76.69 87 TYR A C 1
ATOM 715 O O . TYR A 1 87 ? 3.711 10.747 16.714 1.00 76.69 87 TYR A O 1
ATOM 723 N N . ALA A 1 88 ? 2.766 9.693 14.979 1.00 66.38 88 ALA A N 1
ATOM 724 C CA . ALA A 1 88 ? 4.030 9.085 14.606 1.00 66.38 88 ALA A CA 1
ATOM 725 C C . ALA A 1 88 ? 4.931 10.149 13.980 1.00 66.38 88 ALA A C 1
ATOM 727 O O . ALA A 1 88 ? 4.653 10.648 12.896 1.00 66.38 88 ALA A O 1
ATOM 728 N N . GLN A 1 89 ? 5.988 10.503 14.706 1.00 62.75 89 GLN A N 1
ATOM 729 C CA . GLN A 1 89 ? 7.075 11.328 14.193 1.00 62.75 89 GLN A CA 1
ATOM 730 C C . GLN A 1 89 ? 7.780 10.599 13.040 1.00 62.75 89 GLN A C 1
ATOM 732 O O . GLN A 1 89 ? 7.824 9.365 13.027 1.00 62.75 89 GLN A O 1
ATOM 737 N N . ASP A 1 90 ? 8.360 11.355 12.105 1.00 58.22 90 ASP A N 1
ATOM 738 C CA . ASP A 1 90 ? 9.068 10.814 10.933 1.00 58.22 90 ASP A CA 1
ATOM 739 C C . ASP A 1 90 ? 10.207 9.846 11.317 1.00 58.22 90 ASP A C 1
ATOM 741 O O . ASP A 1 90 ? 10.427 8.856 10.622 1.00 58.22 90 ASP A O 1
ATOM 745 N N . ASP A 1 91 ? 10.837 10.040 12.483 1.00 59.50 91 ASP A N 1
ATOM 746 C CA . ASP A 1 91 ? 11.869 9.148 13.047 1.00 59.50 91 ASP A CA 1
ATOM 747 C C . ASP A 1 91 ? 11.370 7.714 13.324 1.00 59.50 91 ASP A C 1
ATOM 749 O O . ASP A 1 91 ? 12.162 6.784 13.462 1.00 59.50 91 ASP A O 1
ATOM 753 N N . MET A 1 92 ? 10.050 7.506 13.379 1.00 72.31 92 MET A N 1
ATOM 754 C CA . MET A 1 92 ? 9.425 6.197 13.589 1.00 72.31 92 MET A CA 1
ATOM 755 C C . MET A 1 92 ? 8.859 5.594 12.300 1.00 72.31 92 MET A C 1
ATOM 757 O O . MET A 1 92 ? 8.345 4.472 12.338 1.00 72.31 92 MET A O 1
ATOM 761 N N . LEU A 1 93 ? 8.934 6.284 11.154 1.00 81.81 93 LEU A N 1
ATOM 762 C CA . LEU A 1 93 ? 8.377 5.778 9.896 1.00 81.81 93 LEU A CA 1
ATOM 763 C C . LEU A 1 93 ? 8.973 4.412 9.537 1.00 81.81 93 LEU A C 1
ATOM 765 O O . LEU A 1 93 ? 8.234 3.496 9.194 1.00 81.81 93 LEU A O 1
ATOM 769 N N . THR A 1 94 ? 10.280 4.235 9.723 1.00 81.81 94 THR A N 1
ATOM 770 C CA . THR A 1 94 ? 10.992 2.979 9.432 1.00 81.81 94 THR A CA 1
ATOM 771 C C . THR A 1 94 ? 10.644 1.835 10.393 1.00 81.81 94 THR A C 1
ATOM 773 O O . THR A 1 94 ? 10.809 0.665 10.051 1.00 81.81 94 THR A O 1
ATOM 776 N N . SER A 1 95 ? 10.099 2.143 11.576 1.00 87.56 95 SER A N 1
ATOM 777 C CA . SER A 1 95 ? 9.611 1.134 12.528 1.00 87.56 95 SER A CA 1
ATOM 778 C C . SER A 1 95 ? 8.221 0.595 12.178 1.00 87.56 95 SER A C 1
ATOM 780 O O . SER A 1 95 ? 7.798 -0.422 12.729 1.00 87.56 95 SER A O 1
ATOM 782 N N . ARG A 1 96 ? 7.508 1.244 11.249 1.00 92.19 96 ARG A N 1
ATOM 783 C CA . ARG A 1 96 ? 6.188 0.801 10.792 1.00 92.19 96 ARG A CA 1
ATOM 784 C C . ARG A 1 96 ? 6.291 -0.400 9.857 1.00 92.19 96 ARG A C 1
ATOM 786 O O . ARG A 1 96 ? 7.373 -0.834 9.456 1.00 92.19 96 ARG A O 1
ATOM 793 N N . ARG A 1 97 ? 5.127 -0.968 9.557 1.00 95.44 97 ARG A N 1
ATOM 794 C CA . ARG A 1 97 ? 4.966 -2.161 8.733 1.00 95.44 97 ARG A CA 1
ATOM 795 C C . ARG A 1 97 ? 3.817 -1.969 7.756 1.00 95.44 97 ARG A C 1
ATOM 797 O O . ARG A 1 97 ? 2.754 -1.487 8.150 1.00 95.44 97 ARG A O 1
ATOM 804 N N . VAL A 1 98 ? 4.028 -2.341 6.498 1.00 97.56 98 VAL A N 1
ATOM 805 C CA . VAL A 1 98 ? 2.958 -2.441 5.500 1.00 97.56 98 VAL A CA 1
ATOM 806 C C . VAL A 1 98 ? 2.149 -3.690 5.817 1.00 97.56 98 VAL A C 1
ATOM 808 O O . VAL A 1 98 ? 2.706 -4.784 5.892 1.00 97.56 98 VAL A O 1
ATOM 811 N N . THR A 1 99 ? 0.845 -3.524 6.022 1.00 97.19 99 THR A N 1
ATOM 812 C CA . THR A 1 99 ? -0.055 -4.638 6.338 1.00 97.19 99 THR A CA 1
ATOM 813 C C . THR A 1 99 ? -0.851 -5.066 5.113 1.00 97.19 99 THR A C 1
ATOM 815 O O . THR A 1 99 ? -1.064 -4.286 4.179 1.00 97.19 99 THR A O 1
ATOM 818 N N . LYS A 1 100 ? -1.365 -6.295 5.157 1.00 97.75 100 LYS A N 1
ATOM 819 C CA . LYS A 1 100 ? -2.286 -6.841 4.158 1.00 97.75 100 LYS A CA 1
ATOM 820 C C . LYS A 1 100 ? -3.467 -5.916 3.881 1.00 97.75 100 LYS A C 1
ATOM 822 O O . LYS A 1 100 ? -3.776 -5.626 2.731 1.00 97.75 100 LYS A O 1
ATOM 827 N N . GLU A 1 101 ? -4.106 -5.402 4.929 1.00 97.38 101 GLU A N 1
ATOM 828 C CA . GLU A 1 101 ? -5.277 -4.530 4.803 1.00 97.38 101 GLU A CA 1
ATOM 829 C C . GLU A 1 101 ? -4.922 -3.212 4.116 1.00 97.38 101 GLU A C 1
ATOM 831 O O . GLU A 1 101 ? -5.743 -2.652 3.396 1.00 97.38 101 GLU A O 1
ATOM 836 N N . ALA A 1 102 ? -3.713 -2.689 4.345 1.00 97.12 102 ALA A N 1
ATOM 837 C CA . ALA A 1 102 ? -3.253 -1.491 3.655 1.00 97.12 102 ALA A CA 1
ATOM 838 C C . ALA A 1 102 ? -3.067 -1.737 2.154 1.00 97.12 102 ALA A C 1
ATOM 840 O O . ALA A 1 102 ? -3.499 -0.910 1.357 1.00 97.12 102 ALA A O 1
ATOM 841 N N . LEU A 1 103 ? -2.482 -2.872 1.764 1.00 97.69 103 LEU A N 1
ATOM 842 C CA . LEU A 1 103 ? -2.318 -3.219 0.353 1.00 97.69 103 LEU A CA 1
ATOM 843 C C . LEU A 1 103 ? -3.663 -3.470 -0.335 1.00 97.69 103 LEU A C 1
ATOM 845 O O . LEU A 1 103 ? -3.884 -2.925 -1.413 1.00 97.69 103 LEU A O 1
ATOM 849 N N . VAL A 1 104 ? -4.584 -4.205 0.299 1.00 97.69 104 VAL A N 1
ATOM 850 C CA . VAL A 1 104 ? -5.953 -4.403 -0.220 1.00 97.69 104 VAL A CA 1
ATOM 851 C C . VAL A 1 104 ? -6.631 -3.056 -0.487 1.00 97.69 104 VAL A C 1
ATOM 853 O O . VAL A 1 104 ? -7.100 -2.818 -1.599 1.00 97.69 104 VAL A O 1
ATOM 856 N N . ASP A 1 105 ? -6.614 -2.149 0.495 1.00 97.12 105 ASP A N 1
ATOM 857 C CA . ASP A 1 105 ? -7.206 -0.815 0.360 1.00 97.12 105 ASP A CA 1
ATOM 858 C C . ASP A 1 105 ? -6.539 0.016 -0.751 1.00 97.12 105 ASP A C 1
ATOM 860 O O . ASP A 1 105 ? -7.209 0.805 -1.422 1.00 97.12 105 ASP A O 1
ATOM 864 N N . VAL A 1 106 ? -5.220 -0.117 -0.939 1.00 97.56 106 VAL A N 1
ATOM 865 C CA . VAL A 1 106 ? -4.502 0.563 -2.027 1.00 97.56 106 VAL A CA 1
ATOM 866 C C . VAL A 1 106 ? -4.940 0.022 -3.379 1.00 97.56 106 VAL A C 1
ATOM 868 O O . VAL A 1 106 ? -5.314 0.810 -4.242 1.00 97.56 106 VAL A O 1
ATOM 871 N N . PHE A 1 107 ? -4.938 -1.295 -3.573 1.00 97.38 107 PHE A N 1
ATOM 872 C CA . PHE A 1 107 ? -5.345 -1.907 -4.838 1.00 97.38 107 PHE A CA 1
ATOM 873 C C . PHE A 1 107 ? -6.798 -1.568 -5.198 1.00 97.38 107 PHE A C 1
ATOM 875 O O . PHE A 1 107 ? -7.087 -1.242 -6.351 1.00 97.38 107 PHE A O 1
ATOM 882 N N . GLU A 1 108 ? -7.697 -1.542 -4.210 1.00 95.94 108 GLU A N 1
ATOM 883 C CA . GLU A 1 108 ? -9.071 -1.067 -4.391 1.00 95.94 108 GLU A CA 1
ATOM 884 C C . GLU A 1 108 ? -9.107 0.404 -4.839 1.00 95.94 108 GLU A C 1
ATOM 886 O O . GLU A 1 108 ? -9.764 0.740 -5.825 1.00 95.94 108 GLU A O 1
ATOM 891 N N . LYS A 1 109 ? -8.346 1.283 -4.174 1.00 95.12 109 LYS A N 1
ATOM 892 C CA . LYS A 1 109 ? -8.265 2.714 -4.517 1.00 95.12 109 LYS A CA 1
ATOM 893 C C . LYS A 1 109 ? -7.675 2.987 -5.894 1.00 95.12 109 LYS A C 1
ATOM 895 O O . LYS A 1 109 ? -8.105 3.928 -6.552 1.00 95.12 109 LYS A O 1
ATOM 900 N N . LEU A 1 110 ? -6.721 2.173 -6.329 1.00 95.75 110 LEU A N 1
ATOM 901 C CA . LEU A 1 110 ? -6.108 2.285 -7.649 1.00 95.75 110 LEU A CA 1
ATOM 902 C C . LEU A 1 110 ? -6.988 1.700 -8.770 1.00 95.75 110 LEU A C 1
ATOM 904 O O . LEU A 1 110 ? -6.581 1.702 -9.931 1.00 95.75 110 LEU A O 1
ATOM 908 N N . GLY A 1 111 ? -8.192 1.209 -8.449 1.00 94.69 111 GLY A N 1
ATOM 909 C CA . GLY A 1 111 ? -9.137 0.667 -9.426 1.00 94.69 111 GLY A CA 1
ATOM 910 C C . GLY A 1 111 ? -8.788 -0.741 -9.912 1.00 94.69 111 GLY A C 1
ATOM 911 O O . GLY A 1 111 ? -9.266 -1.159 -10.965 1.00 94.69 111 GLY A O 1
ATOM 912 N N . MET A 1 112 ? -7.962 -1.475 -9.163 1.00 94.75 112 MET A N 1
ATOM 913 C CA . MET A 1 112 ? -7.562 -2.848 -9.473 1.00 94.75 112 MET A CA 1
ATOM 914 C C . MET A 1 112 ? -7.613 -3.711 -8.202 1.00 94.75 112 MET A C 1
ATOM 916 O O . MET A 1 112 ? -6.567 -4.133 -7.707 1.00 94.75 112 MET A O 1
ATOM 920 N N . PRO A 1 113 ? -8.814 -3.941 -7.634 1.00 95.81 113 PRO A N 1
ATOM 921 C CA . PRO A 1 113 ? -8.966 -4.723 -6.414 1.00 95.81 113 PRO A CA 1
ATOM 922 C C . PRO A 1 113 ? -8.437 -6.146 -6.613 1.00 95.81 113 PRO A C 1
ATOM 924 O O . PRO A 1 113 ? -8.655 -6.764 -7.655 1.00 95.81 113 PRO A O 1
ATOM 927 N N . ARG A 1 114 ? -7.768 -6.667 -5.585 1.00 94.12 114 ARG A N 1
ATOM 928 C CA . ARG A 1 114 ? -7.223 -8.026 -5.554 1.00 94.12 114 ARG A CA 1
ATOM 929 C C . ARG A 1 114 ? -7.842 -8.815 -4.404 1.00 94.12 114 ARG A C 1
ATOM 931 O O . ARG A 1 114 ? -8.141 -8.223 -3.362 1.00 94.12 114 ARG A O 1
ATOM 938 N N . PRO A 1 115 ? -8.059 -10.129 -4.564 1.00 95.69 115 PRO A N 1
ATOM 939 C CA . PRO A 1 115 ? -8.502 -10.958 -3.458 1.00 95.69 115 PRO A CA 1
ATOM 940 C C . PRO A 1 115 ? -7.420 -11.009 -2.373 1.00 95.69 115 PRO A C 1
ATOM 942 O O . PRO A 1 115 ? -6.229 -10.828 -2.621 1.00 95.69 115 PRO A O 1
ATOM 945 N N . ALA A 1 116 ? -7.853 -11.274 -1.144 1.00 94.81 116 ALA A N 1
ATOM 946 C CA . ALA A 1 116 ? -6.978 -11.300 0.021 1.00 94.81 116 ALA A CA 1
ATOM 947 C C . ALA A 1 116 ? -5.835 -12.327 -0.099 1.00 94.81 116 ALA A C 1
ATOM 949 O O . ALA A 1 116 ? -4.767 -12.075 0.443 1.00 94.81 116 ALA A O 1
ATOM 950 N N . SER A 1 117 ? -6.062 -13.445 -0.798 1.00 96.44 117 SER A N 1
ATOM 951 C CA . SER A 1 117 ? -5.046 -14.469 -1.076 1.00 96.44 117 SER A CA 1
ATOM 952 C C . SER A 1 117 ? -3.917 -13.940 -1.955 1.00 96.44 117 SER A C 1
ATOM 954 O O . SER A 1 117 ? -2.757 -14.131 -1.629 1.00 96.44 117 SER A O 1
ATOM 956 N N . ASP A 1 118 ? -4.243 -13.200 -3.014 1.00 96.31 118 ASP A N 1
ATOM 957 C CA . ASP A 1 118 ? -3.233 -12.671 -3.938 1.00 96.31 118 ASP A CA 1
ATOM 958 C C . ASP A 1 118 ? -2.366 -11.608 -3.249 1.00 96.31 118 ASP A C 1
ATOM 960 O O . ASP A 1 118 ? -1.193 -11.437 -3.564 1.00 96.31 118 ASP A O 1
ATOM 964 N N . VAL A 1 119 ? -2.938 -10.884 -2.280 1.00 97.56 119 VAL A N 1
ATOM 965 C CA . VAL A 1 119 ? -2.174 -9.948 -1.444 1.00 97.56 119 VAL A CA 1
ATOM 966 C C . VAL A 1 119 ? -1.297 -10.685 -0.426 1.00 97.56 119 VAL A C 1
ATOM 968 O O . VAL A 1 119 ? -0.220 -10.185 -0.106 1.00 97.56 119 VAL A O 1
ATOM 971 N N . ASP A 1 120 ? -1.716 -11.856 0.070 1.00 97.06 120 ASP A N 1
ATOM 972 C CA . ASP A 1 120 ? -0.848 -12.699 0.905 1.00 97.06 120 ASP A CA 1
ATOM 973 C C . ASP A 1 120 ? 0.374 -13.164 0.111 1.00 97.06 120 ASP A C 1
ATOM 975 O O . ASP A 1 120 ? 1.492 -13.033 0.606 1.00 97.06 120 ASP A O 1
ATOM 979 N N . ASP A 1 121 ? 0.174 -13.630 -1.125 1.00 97.19 121 ASP A N 1
ATOM 980 C CA . ASP A 1 121 ? 1.264 -14.044 -2.014 1.00 97.19 121 ASP A CA 1
ATOM 981 C C . ASP A 1 121 ? 2.224 -12.873 -2.291 1.00 97.19 121 ASP A C 1
ATOM 983 O O . ASP A 1 121 ? 3.438 -13.025 -2.160 1.00 97.19 121 ASP A O 1
ATOM 987 N N . LEU A 1 122 ? 1.693 -11.670 -2.548 1.00 96.19 122 LEU A N 1
ATOM 988 C CA . LEU A 1 122 ? 2.500 -10.456 -2.727 1.00 96.19 122 LEU A CA 1
ATOM 989 C C . LEU A 1 122 ? 3.351 -10.135 -1.489 1.00 96.19 122 LEU A C 1
ATOM 991 O O . LEU A 1 122 ? 4.518 -9.776 -1.624 1.00 96.19 122 LEU A O 1
ATOM 995 N N . ILE A 1 123 ? 2.798 -10.253 -0.276 1.00 97.56 123 ILE A N 1
ATOM 996 C CA . ILE A 1 123 ? 3.579 -10.069 0.961 1.00 97.56 123 ILE A CA 1
ATOM 997 C C . ILE A 1 123 ? 4.638 -11.168 1.085 1.00 97.56 123 ILE A C 1
ATOM 999 O O . ILE A 1 123 ? 5.778 -10.885 1.457 1.00 97.56 123 ILE A O 1
ATOM 1003 N N . TRP A 1 124 ? 4.282 -12.408 0.759 1.00 97.19 124 TRP A N 1
ATOM 1004 C CA . TRP A 1 124 ? 5.164 -13.564 0.871 1.00 97.19 124 TRP A CA 1
ATOM 1005 C C . TRP A 1 124 ? 6.420 -13.446 -0.007 1.00 97.19 124 TRP A C 1
ATOM 1007 O O . TRP A 1 124 ? 7.500 -13.852 0.413 1.00 97.19 124 TRP A O 1
ATOM 1017 N N . GLU A 1 125 ? 6.322 -12.806 -1.176 1.00 95.94 125 GLU A N 1
ATOM 1018 C CA . GLU A 1 125 ? 7.448 -12.549 -2.094 1.00 95.94 125 GLU A CA 1
ATOM 1019 C C . GLU A 1 125 ? 8.554 -11.636 -1.518 1.00 95.94 125 GLU A C 1
ATOM 1021 O O . GLU A 1 125 ? 9.670 -11.576 -2.055 1.00 95.94 125 GLU A O 1
ATOM 1026 N N . VAL A 1 126 ? 8.253 -10.894 -0.446 1.00 96.06 126 VAL A N 1
ATOM 1027 C CA . VAL A 1 126 ? 9.142 -9.869 0.134 1.00 96.06 126 VAL A CA 1
ATOM 1028 C C . VAL A 1 126 ? 9.362 -9.979 1.644 1.00 96.06 126 VAL A C 1
ATOM 1030 O O . VAL A 1 126 ? 10.305 -9.374 2.156 1.00 96.06 126 VAL A O 1
ATOM 1033 N N . ASN A 1 127 ? 8.521 -10.717 2.370 1.00 96.38 127 ASN A N 1
ATOM 1034 C CA . ASN A 1 127 ? 8.576 -10.835 3.828 1.00 96.38 127 ASN A CA 1
ATOM 1035 C C . ASN A 1 127 ? 9.597 -11.890 4.289 1.00 96.38 127 ASN A C 1
ATOM 1037 O O . ASN A 1 127 ? 9.240 -12.992 4.701 1.00 96.38 127 ASN A O 1
ATOM 1041 N N . ASP A 1 128 ? 10.881 -11.533 4.263 1.00 93.69 128 ASP A N 1
ATOM 1042 C CA . ASP A 1 128 ? 11.978 -12.393 4.735 1.00 93.69 128 ASP A CA 1
ATOM 1043 C C . ASP A 1 128 ? 11.866 -12.744 6.232 1.00 93.69 128 ASP A C 1
ATOM 1045 O O . ASP A 1 128 ? 12.336 -13.795 6.669 1.00 93.69 128 ASP A O 1
ATOM 1049 N N . SER A 1 129 ? 11.280 -11.852 7.035 1.00 95.81 129 SER A N 1
ATOM 1050 C CA . SER A 1 129 ? 11.141 -12.027 8.486 1.00 95.81 129 SER A CA 1
ATOM 1051 C C . SER A 1 129 ? 9.995 -12.955 8.903 1.00 95.81 129 SER A C 1
ATOM 1053 O O . SER A 1 129 ? 9.938 -13.343 10.072 1.00 95.81 129 SER A O 1
ATOM 1055 N N . LEU A 1 130 ? 9.119 -13.346 7.967 1.00 95.38 130 L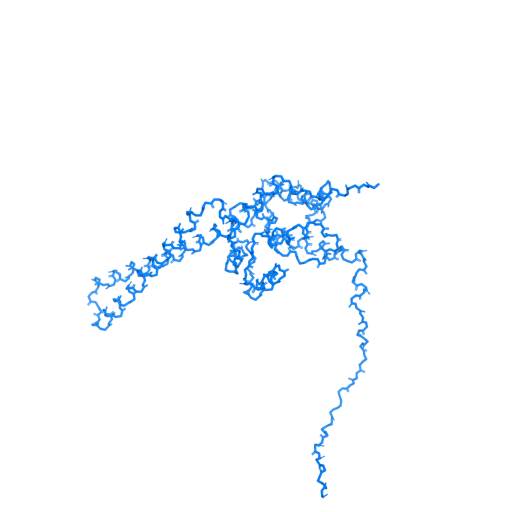EU A N 1
ATOM 1056 C CA . LEU A 1 130 ? 7.958 -14.219 8.194 1.00 95.38 130 LEU A CA 1
ATOM 1057 C C . LEU A 1 130 ? 6.980 -13.699 9.267 1.00 95.38 130 LEU A C 1
ATOM 1059 O O . LEU A 1 130 ? 6.272 -14.481 9.904 1.00 95.38 130 LEU A O 1
ATOM 1063 N N . ASP A 1 131 ? 6.934 -12.382 9.480 1.00 95.31 131 ASP A N 1
ATOM 1064 C CA . ASP A 1 131 ? 6.027 -11.729 10.433 1.00 95.31 131 ASP A CA 1
ATOM 1065 C C . ASP A 1 131 ? 4.652 -11.367 9.830 1.00 95.31 131 ASP A C 1
ATOM 1067 O O . ASP A 1 131 ? 3.780 -10.846 10.530 1.00 95.31 131 ASP A O 1
ATOM 1071 N N . GLY A 1 132 ? 4.437 -11.671 8.543 1.00 95.25 132 GLY A N 1
ATOM 1072 C CA . GLY A 1 132 ? 3.190 -11.408 7.822 1.00 95.25 132 GLY A CA 1
ATOM 1073 C C . GLY A 1 132 ? 2.992 -9.943 7.421 1.00 95.25 132 GLY A C 1
ATOM 1074 O O . GLY A 1 132 ? 1.895 -9.562 7.006 1.00 95.25 132 GLY A O 1
ATOM 1075 N N . THR A 1 133 ? 4.022 -9.105 7.546 1.00 97.19 133 THR A N 1
ATOM 1076 C CA . THR A 1 133 ? 3.996 -7.686 7.172 1.00 97.19 133 THR A CA 1
ATOM 1077 C C . THR A 1 133 ? 5.272 -7.278 6.437 1.00 97.19 133 THR A C 1
ATOM 1079 O O . THR A 1 133 ? 6.216 -8.045 6.371 1.00 97.19 133 THR A O 1
ATOM 1082 N N . VAL A 1 134 ? 5.343 -6.081 5.848 1.00 97.94 134 VAL A N 1
ATOM 1083 C CA . VAL A 1 134 ? 6.578 -5.633 5.170 1.00 97.94 134 VAL A CA 1
ATOM 1084 C C . VAL A 1 134 ? 7.212 -4.477 5.933 1.00 97.94 134 VAL A C 1
ATOM 1086 O O . VAL A 1 134 ? 6.623 -3.400 6.066 1.00 97.94 134 VAL A O 1
ATOM 1089 N N . SER A 1 135 ? 8.417 -4.696 6.452 1.00 97.12 135 SER A N 1
ATOM 1090 C CA . SER A 1 135 ? 9.252 -3.664 7.072 1.00 97.12 135 SER A CA 1
ATOM 1091 C C . SER A 1 135 ? 9.848 -2.697 6.052 1.00 97.12 135 SER A C 1
ATOM 1093 O O . SER A 1 135 ? 9.871 -2.964 4.852 1.00 97.12 135 SER A O 1
ATOM 1095 N N . TRP A 1 136 ? 10.356 -1.557 6.531 1.00 96.12 136 TRP A N 1
ATOM 1096 C CA . TRP A 1 136 ? 11.043 -0.586 5.676 1.00 96.12 136 TRP A CA 1
ATOM 1097 C C . TRP A 1 136 ? 12.224 -1.208 4.919 1.00 96.12 136 TRP A C 1
ATOM 1099 O O . TRP A 1 136 ? 12.379 -0.977 3.722 1.00 96.12 136 TRP A O 1
ATOM 1109 N N . ASP A 1 137 ? 13.018 -2.045 5.588 1.00 95.56 137 ASP A N 1
ATOM 1110 C CA . ASP A 1 137 ? 14.192 -2.667 4.976 1.00 95.56 137 ASP A CA 1
ATOM 1111 C C . ASP A 1 137 ? 13.815 -3.740 3.945 1.00 95.56 137 ASP A C 1
ATOM 1113 O O . ASP A 1 137 ? 14.461 -3.840 2.905 1.00 95.56 137 ASP A O 1
ATOM 1117 N N . GLU A 1 138 ? 12.767 -4.535 4.184 1.00 97.00 138 GLU A N 1
ATOM 1118 C CA . GLU A 1 138 ? 12.232 -5.484 3.189 1.00 97.00 138 GLU A CA 1
ATOM 1119 C C . GLU A 1 138 ? 11.645 -4.752 1.976 1.00 97.00 138 GLU A C 1
ATOM 1121 O O . GLU A 1 138 ? 11.973 -5.082 0.835 1.00 97.00 138 GLU A O 1
ATOM 1126 N N . PHE A 1 139 ? 10.857 -3.701 2.219 1.00 97.25 139 PHE A N 1
ATOM 1127 C CA . PHE A 1 139 ? 10.283 -2.846 1.182 1.00 97.25 139 PHE A CA 1
ATOM 1128 C C . PHE A 1 139 ? 11.374 -2.248 0.284 1.00 97.25 139 PHE A C 1
ATOM 1130 O O . PHE A 1 139 ? 11.335 -2.384 -0.941 1.00 97.25 139 PHE A O 1
ATOM 1137 N N . LYS A 1 140 ? 12.399 -1.648 0.898 1.00 95.31 140 LYS A N 1
ATOM 1138 C CA . LYS A 1 140 ? 13.511 -1.012 0.190 1.00 95.31 140 LYS A CA 1
ATOM 1139 C C . LYS A 1 140 ? 14.368 -2.023 -0.570 1.00 95.31 140 LYS A C 1
ATOM 1141 O O . LYS A 1 140 ? 14.713 -1.785 -1.726 1.00 95.31 140 LYS A O 1
ATOM 1146 N N . ARG A 1 141 ? 14.700 -3.164 0.048 1.00 94.94 141 ARG A N 1
ATOM 1147 C CA . ARG A 1 141 ? 15.481 -4.225 -0.612 1.00 94.94 141 ARG A CA 1
ATOM 1148 C C . ARG A 1 141 ? 14.743 -4.797 -1.818 1.00 94.94 141 ARG A C 1
ATOM 1150 O O . ARG A 1 141 ? 15.367 -4.956 -2.864 1.00 94.94 141 ARG A O 1
ATOM 1157 N N . SER A 1 142 ? 13.440 -5.051 -1.698 1.00 95.44 142 SER A N 1
ATOM 1158 C CA . SER A 1 142 ? 12.617 -5.513 -2.821 1.00 95.44 142 SER A CA 1
ATOM 1159 C C . SER A 1 142 ? 12.594 -4.498 -3.966 1.00 95.44 142 SER A C 1
ATOM 1161 O O . SER A 1 142 ? 12.818 -4.862 -5.122 1.00 95.44 142 SER A O 1
ATOM 1163 N N . PHE A 1 143 ? 12.430 -3.210 -3.644 1.00 94.69 143 PHE A N 1
ATOM 1164 C CA . PHE A 1 143 ? 12.455 -2.143 -4.641 1.00 94.69 143 PHE A CA 1
ATOM 1165 C C . PHE A 1 143 ? 13.781 -2.102 -5.414 1.00 94.69 143 PHE A C 1
ATOM 1167 O O . PHE A 1 143 ? 13.782 -2.113 -6.644 1.00 94.69 143 PHE A O 1
ATOM 1174 N N . VAL A 1 144 ? 14.915 -2.119 -4.705 1.00 92.94 144 VAL A N 1
ATOM 1175 C CA . VAL A 1 144 ? 16.255 -2.102 -5.317 1.00 92.94 144 VAL A CA 1
ATOM 1176 C C . VAL A 1 144 ? 16.503 -3.359 -6.158 1.00 92.94 144 VAL A C 1
ATOM 1178 O O . VAL A 1 144 ? 17.051 -3.260 -7.257 1.00 92.94 144 VAL A O 1
ATOM 1181 N N . ARG A 1 145 ? 16.062 -4.534 -5.683 1.00 92.88 145 ARG A N 1
ATOM 1182 C CA . ARG A 1 145 ? 16.163 -5.807 -6.415 1.00 92.88 145 ARG A CA 1
ATOM 1183 C C . ARG A 1 145 ? 15.422 -5.733 -7.752 1.00 92.88 145 ARG A C 1
ATOM 1185 O O . ARG A 1 145 ? 16.023 -5.990 -8.790 1.00 92.88 145 ARG A O 1
ATOM 1192 N N . CYS A 1 146 ? 14.169 -5.276 -7.740 1.00 92.19 146 CYS A N 1
ATOM 1193 C CA . CYS A 1 146 ? 13.352 -5.126 -8.946 1.00 92.19 146 CYS A CA 1
ATOM 1194 C C . CYS A 1 146 ? 13.868 -4.034 -9.894 1.00 92.19 146 CYS A C 1
ATOM 1196 O O . CYS A 1 146 ? 13.833 -4.207 -11.112 1.00 92.19 146 CYS A O 1
ATOM 1198 N N . LYS A 1 147 ? 14.376 -2.916 -9.357 1.00 89.12 147 LYS A N 1
ATOM 1199 C CA . LYS A 1 147 ? 14.957 -1.820 -10.150 1.00 89.12 147 LYS A CA 1
ATOM 1200 C C . LYS A 1 147 ? 16.160 -2.281 -10.974 1.00 89.12 147 LYS A C 1
ATOM 1202 O O . LYS A 1 147 ? 16.352 -1.819 -12.096 1.00 89.12 147 LYS A O 1
ATOM 1207 N N . HIS A 1 148 ? 16.974 -3.180 -10.424 1.00 89.31 148 HIS A N 1
ATOM 1208 C CA . HIS A 1 148 ? 18.167 -3.700 -11.093 1.00 89.31 148 HIS A CA 1
ATOM 1209 C C . HIS A 1 148 ? 17.940 -5.020 -11.842 1.00 89.31 148 HIS A C 1
ATOM 1211 O O . HIS A 1 148 ? 18.873 -5.513 -12.484 1.00 89.31 148 HIS A O 1
ATOM 1217 N N . ASP A 1 149 ? 16.724 -5.574 -11.809 1.00 90.06 149 ASP A N 1
ATOM 1218 C CA . ASP A 1 149 ? 16.398 -6.798 -12.531 1.00 90.06 149 ASP A CA 1
ATOM 1219 C C . ASP A 1 149 ? 16.284 -6.550 -14.040 1.00 90.06 149 ASP A C 1
ATOM 1221 O O . ASP A 1 149 ? 15.441 -5.794 -14.525 1.00 90.06 149 ASP A O 1
ATOM 1225 N N . LYS A 1 150 ? 17.137 -7.246 -14.794 1.00 84.81 150 LYS A N 1
ATOM 1226 C CA . LYS A 1 150 ? 17.149 -7.250 -16.265 1.00 84.81 150 LYS A CA 1
ATOM 1227 C C . LYS A 1 150 ? 16.506 -8.501 -16.861 1.00 84.81 150 LYS A C 1
ATOM 1229 O O . LYS A 1 150 ? 16.370 -8.592 -18.076 1.00 84.81 150 LYS A O 1
ATOM 1234 N N . THR A 1 151 ? 16.179 -9.485 -16.027 1.00 86.12 151 THR A N 1
ATOM 1235 C CA . THR A 1 151 ? 15.637 -10.781 -16.454 1.00 86.12 151 THR A CA 1
ATOM 1236 C C . THR A 1 151 ? 14.112 -10.791 -16.498 1.00 86.12 151 THR A C 1
ATOM 1238 O O . THR A 1 151 ? 13.533 -11.634 -17.180 1.00 86.12 151 THR A O 1
ATOM 1241 N N . CYS A 1 152 ? 13.478 -9.847 -15.794 1.00 85.50 152 CYS A N 1
ATOM 1242 C CA . CYS A 1 152 ? 12.036 -9.774 -15.570 1.00 85.50 152 CYS A CA 1
ATOM 1243 C C . CYS A 1 152 ? 11.462 -11.010 -14.852 1.00 85.50 152 CYS A C 1
ATOM 1245 O O . CYS A 1 152 ? 10.279 -11.333 -15.007 1.00 85.50 152 CYS A O 1
ATOM 1247 N N . LEU A 1 153 ? 12.304 -11.711 -14.085 1.00 88.50 153 LEU A N 1
ATOM 1248 C CA . LEU A 1 153 ? 11.928 -12.886 -13.296 1.00 88.50 153 LEU A CA 1
ATOM 1249 C C . LEU A 1 153 ? 11.663 -12.543 -11.830 1.00 88.50 153 LEU A C 1
ATOM 1251 O O . LEU A 1 153 ? 11.065 -13.359 -11.131 1.00 88.50 153 LEU A O 1
ATOM 1255 N N . GLU A 1 154 ? 12.083 -11.363 -11.369 1.00 92.19 154 GLU A N 1
ATOM 1256 C CA . GLU A 1 154 ? 11.740 -10.896 -10.030 1.00 92.19 154 GLU A CA 1
ATOM 1257 C C . GLU A 1 154 ? 10.224 -10.684 -9.890 1.00 92.19 154 GLU A C 1
ATOM 1259 O O . GLU A 1 154 ? 9.565 -10.281 -10.856 1.00 92.19 154 GLU A O 1
ATOM 1264 N N . PRO A 1 155 ? 9.643 -10.916 -8.703 1.00 92.25 155 PRO A N 1
ATOM 1265 C CA . PRO A 1 155 ? 8.265 -10.538 -8.438 1.00 92.25 155 PRO A CA 1
ATOM 1266 C C . PRO A 1 155 ? 8.116 -9.013 -8.381 1.00 92.25 155 PRO A C 1
ATOM 1268 O O . PRO A 1 155 ? 8.709 -8.343 -7.537 1.00 92.25 155 PRO A O 1
ATOM 1271 N N . THR A 1 156 ? 7.339 -8.445 -9.306 1.00 91.50 156 THR A N 1
ATOM 1272 C CA . THR A 1 156 ? 7.309 -6.993 -9.549 1.00 91.50 156 THR A CA 1
ATOM 1273 C C . THR A 1 156 ? 6.060 -6.275 -9.044 1.00 91.50 156 THR A C 1
ATOM 1275 O O . THR A 1 156 ? 5.977 -5.057 -9.182 1.00 91.50 156 THR A O 1
ATOM 1278 N N . ASP A 1 157 ? 5.076 -6.970 -8.472 1.00 93.50 157 ASP A N 1
ATOM 1279 C CA . ASP A 1 157 ? 3.783 -6.354 -8.138 1.00 93.50 157 ASP A CA 1
ATOM 1280 C C . ASP A 1 157 ? 3.920 -5.234 -7.095 1.00 93.50 157 ASP A C 1
ATOM 1282 O O . ASP A 1 157 ? 3.425 -4.123 -7.321 1.00 93.50 157 ASP A O 1
ATOM 1286 N N . LEU A 1 158 ? 4.669 -5.468 -6.005 1.00 95.88 158 LEU A N 1
ATOM 1287 C CA . LEU A 1 158 ? 4.964 -4.427 -5.010 1.00 95.88 158 LEU A CA 1
ATOM 1288 C C . LEU A 1 158 ? 5.810 -3.286 -5.603 1.00 95.88 158 LEU A C 1
ATOM 1290 O O . LEU A 1 158 ? 5.629 -2.120 -5.246 1.00 95.88 158 LEU A O 1
ATOM 1294 N N . PHE A 1 159 ? 6.711 -3.602 -6.533 1.00 94.19 159 PHE A N 1
ATOM 1295 C CA . PHE A 1 159 ? 7.536 -2.610 -7.218 1.00 94.19 159 PHE A CA 1
ATOM 1296 C C . PHE A 1 159 ? 6.687 -1.689 -8.107 1.00 94.19 159 PHE A C 1
ATOM 1298 O O . PHE A 1 159 ? 6.782 -0.469 -7.989 1.00 94.19 159 PHE A O 1
ATOM 1305 N N . HIS A 1 160 ? 5.796 -2.243 -8.932 1.00 92.75 160 HIS A N 1
ATOM 1306 C CA . HIS A 1 160 ? 4.949 -1.467 -9.838 1.00 92.75 160 HIS A CA 1
ATOM 1307 C C . HIS A 1 160 ? 3.970 -0.558 -9.090 1.00 92.75 160 HIS A C 1
ATOM 1309 O O . HIS A 1 160 ? 3.839 0.614 -9.448 1.00 92.75 160 HIS A O 1
ATOM 1315 N N . VAL A 1 161 ? 3.320 -1.049 -8.026 1.00 96.00 161 VAL A N 1
ATOM 1316 C CA . VAL A 1 161 ? 2.461 -0.186 -7.196 1.00 96.00 161 VAL A CA 1
ATOM 1317 C C . VAL A 1 161 ? 3.274 0.909 -6.504 1.00 96.00 161 VAL A C 1
ATOM 1319 O O . VAL A 1 161 ? 2.821 2.050 -6.421 1.00 96.00 161 VAL A O 1
ATOM 1322 N N . THR A 1 162 ? 4.504 0.605 -6.079 1.00 95.75 162 THR A N 1
ATOM 1323 C CA . THR A 1 162 ? 5.400 1.594 -5.472 1.00 95.75 162 THR A CA 1
ATOM 1324 C C . THR A 1 162 ? 5.753 2.697 -6.462 1.00 95.75 162 THR A C 1
ATOM 1326 O O . THR A 1 162 ? 5.533 3.865 -6.152 1.00 95.75 162 THR A O 1
ATOM 1329 N N . CYS A 1 163 ? 6.222 2.347 -7.665 1.00 92.75 163 CYS A N 1
ATOM 1330 C CA . CYS A 1 163 ? 6.526 3.311 -8.724 1.00 92.75 163 CYS A CA 1
ATOM 1331 C C . CYS A 1 163 ? 5.317 4.185 -9.067 1.00 92.75 163 CYS A C 1
ATOM 1333 O O . CYS A 1 163 ? 5.463 5.392 -9.222 1.00 92.75 163 CYS A O 1
ATOM 1335 N N . PHE A 1 164 ? 4.118 3.603 -9.142 1.00 94.44 164 PHE A N 1
ATOM 1336 C CA . PHE A 1 164 ? 2.907 4.367 -9.434 1.00 94.44 164 PHE A CA 1
ATOM 1337 C C . PHE A 1 164 ? 2.587 5.384 -8.327 1.00 94.44 164 PHE A C 1
ATOM 1339 O O . PHE A 1 164 ? 2.351 6.562 -8.596 1.00 94.44 164 PHE A O 1
ATOM 1346 N N . LEU A 1 165 ? 2.670 4.975 -7.058 1.00 95.81 165 LEU A N 1
ATOM 1347 C CA . LEU A 1 165 ? 2.430 5.854 -5.906 1.00 95.81 165 LEU A CA 1
ATOM 1348 C C . LEU A 1 165 ? 3.535 6.906 -5.682 1.00 95.81 165 LEU A C 1
ATOM 1350 O O . LEU A 1 165 ? 3.312 7.898 -4.975 1.00 95.81 165 LEU A O 1
ATOM 1354 N N . MET A 1 166 ? 4.716 6.750 -6.298 1.00 93.69 166 MET A N 1
ATOM 1355 C CA . MET A 1 166 ? 5.735 7.812 -6.348 1.00 93.69 166 MET A CA 1
ATOM 1356 C C . MET A 1 166 ? 5.257 9.052 -7.116 1.00 93.69 166 MET A C 1
ATOM 1358 O O . MET A 1 166 ? 5.808 10.136 -6.899 1.00 93.69 166 MET A O 1
ATOM 1362 N N . TYR A 1 167 ? 4.176 8.958 -7.892 1.00 90.38 167 TYR A N 1
ATOM 1363 C CA . TYR A 1 167 ? 3.608 10.105 -8.600 1.00 90.38 167 TYR A CA 1
ATOM 1364 C C . TYR A 1 167 ? 2.099 10.283 -8.357 1.00 90.38 167 TYR A C 1
ATOM 1366 O O . TYR A 1 167 ? 1.634 11.418 -8.287 1.00 90.38 167 TYR A O 1
ATOM 1374 N N . ASP A 1 168 ? 1.352 9.222 -8.033 1.00 91.94 168 ASP A N 1
ATOM 1375 C CA . ASP A 1 168 ? -0.038 9.319 -7.557 1.00 91.94 168 ASP A CA 1
ATOM 1376 C C . ASP A 1 168 ? -0.120 9.584 -6.041 1.00 91.94 168 ASP A C 1
ATOM 1378 O O . ASP A 1 168 ? -0.463 8.716 -5.232 1.00 91.94 168 ASP A O 1
ATOM 1382 N N . ARG A 1 169 ? 0.211 10.816 -5.636 1.00 85.50 169 ARG A N 1
ATOM 1383 C CA . ARG A 1 169 ? 0.292 11.227 -4.216 1.00 85.50 169 ARG A CA 1
ATOM 1384 C C . ARG A 1 169 ? -1.004 11.008 -3.437 1.00 85.50 169 ARG A C 1
ATOM 1386 O O . ARG A 1 169 ? -0.958 10.710 -2.247 1.00 85.50 169 ARG A O 1
ATOM 1393 N N . GLU A 1 170 ? -2.145 11.157 -4.100 1.00 86.75 170 GLU A N 1
ATOM 1394 C CA . GLU A 1 170 ? -3.461 11.088 -3.460 1.00 86.75 170 GLU A CA 1
ATOM 1395 C C . GLU A 1 170 ? -4.079 9.684 -3.480 1.00 86.75 170 GLU A C 1
ATOM 1397 O O . GLU A 1 170 ? -5.144 9.469 -2.880 1.00 86.75 170 GLU A O 1
ATOM 1402 N N . CYS A 1 171 ? -3.403 8.717 -4.117 1.00 91.12 171 CYS A N 1
ATOM 1403 C CA . CYS A 1 171 ? -3.963 7.404 -4.446 1.00 91.12 171 CYS A CA 1
ATOM 1404 C C . CYS A 1 171 ? -5.288 7.557 -5.209 1.00 91.12 171 CYS A C 1
ATOM 1406 O O . CYS A 1 171 ? -6.318 6.998 -4.813 1.00 91.12 171 CYS A O 1
ATOM 1408 N N . SER A 1 172 ? -5.273 8.405 -6.236 1.00 91.31 172 SER A N 1
ATOM 1409 C CA . SER A 1 172 ? -6.392 8.681 -7.135 1.00 91.31 172 SER A CA 1
ATOM 1410 C C . SER A 1 172 ? -6.602 7.581 -8.182 1.00 91.31 172 SER A C 1
ATOM 1412 O O . SER A 1 172 ? -7.649 7.544 -8.830 1.00 91.31 172 SER A O 1
ATOM 1414 N N . GLY A 1 173 ? -5.614 6.698 -8.357 1.00 92.12 173 GLY A N 1
ATOM 1415 C CA . GLY A 1 173 ? -5.579 5.674 -9.397 1.00 92.12 173 GLY A CA 1
ATOM 1416 C C . GLY A 1 173 ? -5.114 6.197 -10.752 1.00 92.12 173 GLY A C 1
ATOM 1417 O O . GLY A 1 173 ? -5.216 5.464 -11.737 1.00 92.12 173 GLY A O 1
ATOM 1418 N N . LYS A 1 174 ? -4.637 7.445 -10.821 1.00 91.38 174 LYS A N 1
ATOM 1419 C CA . LYS A 1 174 ? -4.273 8.140 -12.057 1.00 91.38 174 LYS A CA 1
ATOM 1420 C C . LYS A 1 174 ? -2.972 8.924 -11.884 1.00 91.38 174 LYS A C 1
ATOM 1422 O O . LYS A 1 174 ? -2.796 9.611 -10.885 1.00 91.38 174 LYS A O 1
ATOM 1427 N N . VAL A 1 175 ? -2.106 8.870 -12.889 1.00 90.56 175 VAL A N 1
ATOM 1428 C CA . VAL A 1 175 ? -0.911 9.726 -13.013 1.00 90.56 175 VAL A CA 1
ATOM 1429 C C . VAL A 1 175 ? -0.948 10.464 -14.341 1.00 90.56 175 VAL A C 1
ATOM 1431 O O . VAL A 1 175 ? -1.577 9.986 -15.286 1.00 90.56 175 VAL A O 1
ATOM 1434 N N . SER A 1 176 ? -0.316 11.632 -14.438 1.00 88.06 176 SER A N 1
ATOM 1435 C CA . SER A 1 176 ? -0.189 12.302 -15.733 1.00 88.06 176 SER A CA 1
ATOM 1436 C C . SER A 1 176 ? 0.780 11.546 -16.651 1.00 88.06 176 SER A C 1
ATOM 1438 O O . SER A 1 176 ? 1.556 10.697 -16.214 1.00 88.06 176 SER A O 1
ATOM 1440 N N . THR A 1 177 ? 0.745 11.850 -17.944 1.00 82.12 177 THR A N 1
ATOM 1441 C CA . THR A 1 177 ? 1.721 11.303 -18.899 1.00 82.12 177 THR A CA 1
ATOM 1442 C C . THR A 1 177 ? 3.151 11.744 -18.568 1.00 82.12 177 THR A C 1
ATOM 1444 O O . THR A 1 177 ? 4.075 10.948 -18.700 1.00 82.12 177 THR A O 1
ATOM 1447 N N . ASP A 1 178 ? 3.330 12.975 -18.076 1.00 83.81 178 ASP A N 1
ATOM 1448 C CA . ASP A 1 178 ? 4.632 13.482 -17.627 1.00 83.81 178 ASP A CA 1
ATOM 1449 C C . ASP A 1 178 ? 5.157 12.703 -16.415 1.00 83.81 178 ASP A C 1
ATOM 1451 O O . ASP A 1 178 ? 6.288 12.218 -16.416 1.00 83.81 178 ASP A O 1
ATOM 1455 N N . ASP A 1 179 ? 4.295 12.465 -15.427 1.00 87.94 179 ASP A N 1
ATOM 1456 C CA . ASP A 1 179 ? 4.610 11.610 -14.281 1.00 87.94 179 ASP A CA 1
ATOM 1457 C C . ASP A 1 179 ? 4.976 10.182 -14.717 1.00 87.94 179 ASP A C 1
ATOM 1459 O O . ASP A 1 179 ? 5.941 9.601 -14.222 1.00 87.94 179 ASP A O 1
ATOM 1463 N N . ALA A 1 180 ? 4.238 9.613 -15.677 1.00 82.81 180 ALA A N 1
ATOM 1464 C CA . ALA A 1 180 ? 4.524 8.284 -16.212 1.00 82.81 180 ALA A CA 1
ATOM 1465 C C . ALA A 1 180 ? 5.898 8.222 -16.906 1.00 82.81 180 ALA A C 1
ATOM 1467 O O . ALA A 1 180 ? 6.614 7.233 -16.741 1.00 82.81 180 ALA A O 1
ATOM 1468 N N . MET A 1 181 ? 6.311 9.275 -17.620 1.00 83.31 181 MET A N 1
ATOM 1469 C CA . MET A 1 181 ? 7.665 9.356 -18.183 1.00 83.31 181 MET A CA 1
ATOM 1470 C C . MET A 1 181 ? 8.730 9.342 -17.081 1.00 83.31 181 MET A C 1
ATOM 1472 O O . MET A 1 181 ? 9.691 8.574 -17.169 1.00 83.31 181 MET A O 1
ATOM 1476 N N . HIS A 1 182 ? 8.530 10.105 -16.002 1.00 83.25 182 HIS A N 1
ATOM 1477 C CA . HIS A 1 182 ? 9.443 10.096 -14.856 1.00 83.25 182 HIS A CA 1
ATOM 1478 C C . HIS A 1 182 ? 9.511 8.712 -14.183 1.00 83.25 182 HIS A C 1
ATOM 1480 O O . HIS A 1 182 ? 10.599 8.240 -13.847 1.00 83.25 182 HIS A O 1
ATOM 1486 N N . MET A 1 183 ? 8.380 8.008 -14.060 1.00 82.81 183 MET A N 1
ATOM 1487 C CA . MET A 1 183 ? 8.351 6.628 -13.559 1.00 82.81 183 MET A CA 1
ATOM 1488 C C . MET A 1 183 ? 9.199 5.678 -14.412 1.00 82.81 183 MET A C 1
ATOM 1490 O O . MET A 1 183 ? 9.915 4.834 -13.871 1.00 82.81 183 MET A O 1
ATOM 1494 N N . LEU A 1 184 ? 9.118 5.788 -15.742 1.00 81.75 184 LEU A N 1
ATOM 1495 C CA . LEU A 1 184 ? 9.888 4.943 -16.658 1.00 81.75 184 LEU A CA 1
ATOM 1496 C C . LEU A 1 184 ? 11.378 5.282 -16.631 1.00 81.75 184 LEU A C 1
ATOM 1498 O O . LEU A 1 184 ? 12.205 4.369 -16.684 1.00 81.75 184 LEU A O 1
ATOM 1502 N N . PHE A 1 185 ? 11.732 6.559 -16.470 1.00 82.00 185 PHE A N 1
ATOM 1503 C CA . PHE A 1 185 ? 13.123 6.987 -16.327 1.00 82.00 185 PHE A CA 1
ATOM 1504 C C . PHE A 1 185 ? 13.831 6.288 -15.159 1.00 82.00 185 PHE A C 1
ATOM 1506 O O . PHE A 1 185 ? 14.983 5.881 -15.300 1.00 82.00 185 PHE A O 1
ATOM 1513 N N . LEU A 1 186 ? 13.138 6.055 -14.036 1.00 76.94 186 LEU A N 1
ATOM 1514 C CA . LEU A 1 186 ? 13.715 5.363 -12.874 1.00 76.94 186 LEU A CA 1
ATOM 1515 C C . LEU A 1 186 ? 14.239 3.956 -13.201 1.00 76.94 186 LEU A C 1
ATOM 1517 O O . LEU A 1 186 ? 15.227 3.518 -12.607 1.00 76.94 186 LEU A O 1
ATOM 1521 N N . LYS A 1 187 ? 13.582 3.248 -14.128 1.00 77.56 187 LYS A N 1
ATOM 1522 C CA . LYS A 1 187 ? 13.936 1.873 -14.510 1.00 77.56 187 LYS A CA 1
ATOM 1523 C C . LYS A 1 187 ? 14.790 1.808 -15.777 1.00 77.56 187 LYS A C 1
ATOM 1525 O O . LYS A 1 187 ? 15.714 1.002 -15.844 1.00 77.56 18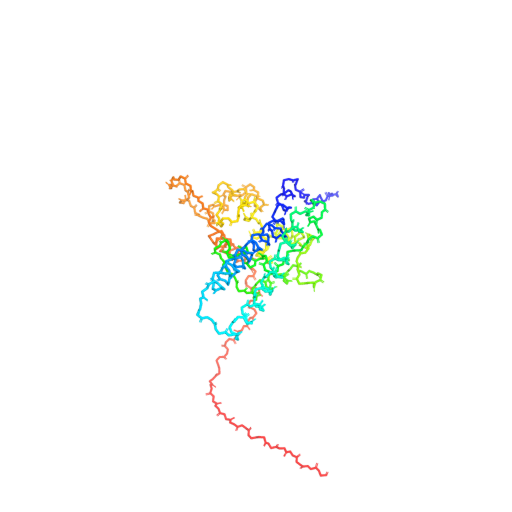7 LYS A O 1
ATOM 1530 N N . TYR A 1 188 ? 14.493 2.643 -16.769 1.00 79.44 188 TYR A N 1
ATOM 1531 C CA . TYR A 1 188 ? 15.059 2.536 -18.118 1.00 79.44 188 TYR A CA 1
ATOM 1532 C C . TYR A 1 188 ? 16.029 3.672 -18.476 1.00 79.44 188 TYR A C 1
ATOM 1534 O O . TYR A 1 188 ? 16.699 3.612 -19.510 1.00 79.44 188 TYR A O 1
ATOM 1542 N N . GLY A 1 189 ? 16.154 4.692 -17.621 1.00 83.06 189 GLY A N 1
ATOM 1543 C CA . GLY A 1 189 ? 17.005 5.855 -17.859 1.00 83.06 189 GLY A CA 1
ATOM 1544 C C . GLY A 1 189 ? 16.645 6.557 -19.167 1.00 83.06 189 GLY A C 1
ATOM 1545 O O . GLY A 1 189 ? 15.474 6.732 -19.491 1.00 83.06 189 GLY A O 1
ATOM 1546 N N . ASN A 1 190 ? 17.658 6.909 -19.960 1.00 85.00 190 ASN A N 1
ATOM 1547 C CA . ASN A 1 190 ? 17.487 7.644 -21.221 1.00 85.00 190 ASN A CA 1
ATOM 1548 C C . ASN A 1 190 ? 16.647 6.906 -22.285 1.00 85.00 190 ASN A C 1
ATOM 1550 O O . ASN A 1 190 ? 16.250 7.528 -23.261 1.00 85.00 190 ASN A O 1
ATOM 1554 N N . HIS A 1 191 ? 16.358 5.613 -22.104 1.00 83.25 191 HIS A N 1
ATOM 1555 C CA . HIS A 1 191 ? 15.474 4.837 -22.984 1.00 83.25 191 HIS A CA 1
ATOM 1556 C C . HIS A 1 191 ? 13.986 4.959 -22.612 1.00 83.25 191 HIS A C 1
ATOM 1558 O O . HIS A 1 191 ? 13.149 4.246 -23.155 1.00 83.25 191 HIS A O 1
ATOM 1564 N N . MET A 1 192 ? 13.635 5.851 -21.679 1.00 83.44 192 MET A N 1
ATOM 1565 C CA . MET A 1 192 ? 12.252 6.075 -21.244 1.00 83.44 192 MET A CA 1
ATOM 1566 C C . MET A 1 192 ? 11.295 6.418 -22.393 1.00 83.44 192 MET A C 1
ATOM 1568 O O . MET A 1 192 ? 10.157 5.970 -22.356 1.00 83.44 192 MET A O 1
ATOM 1572 N N . GLU A 1 193 ? 11.731 7.178 -23.406 1.00 81.56 193 GLU A N 1
ATOM 1573 C CA . GLU A 1 193 ? 10.881 7.562 -24.544 1.00 81.56 193 GLU A CA 1
ATOM 1574 C C . GLU A 1 193 ? 10.549 6.350 -25.422 1.00 81.56 193 GLU A C 1
ATOM 1576 O O . GLU A 1 193 ? 9.387 6.147 -25.778 1.00 81.56 193 GLU A O 1
ATOM 1581 N N . ASP A 1 194 ? 11.548 5.502 -25.690 1.00 84.25 194 ASP A N 1
ATOM 1582 C CA . ASP A 1 194 ? 11.374 4.243 -26.421 1.00 84.25 194 ASP A CA 1
ATOM 1583 C C . ASP A 1 194 ? 10.410 3.309 -25.675 1.00 84.25 194 ASP A C 1
ATOM 1585 O O . ASP A 1 194 ? 9.539 2.680 -26.278 1.00 84.25 194 ASP A O 1
ATOM 1589 N N . GLU A 1 195 ? 10.542 3.228 -24.347 1.00 84.38 195 GLU A N 1
ATOM 1590 C CA . GLU A 1 195 ? 9.652 2.422 -23.509 1.00 84.38 195 GLU A CA 1
ATOM 1591 C C . GLU A 1 195 ? 8.249 3.022 -23.422 1.00 84.38 195 GLU A C 1
ATOM 1593 O O . GLU A 1 195 ? 7.273 2.278 -23.447 1.00 84.38 195 GLU A O 1
ATOM 1598 N N . MET A 1 196 ? 8.112 4.347 -23.384 1.00 83.19 196 MET A N 1
ATOM 1599 C CA . MET A 1 196 ? 6.811 5.014 -23.412 1.00 83.19 196 MET A CA 1
ATOM 1600 C C . MET A 1 196 ? 6.064 4.688 -24.711 1.00 83.19 196 MET A C 1
ATOM 1602 O O . MET A 1 196 ? 4.892 4.308 -24.677 1.00 83.19 196 MET A O 1
ATOM 1606 N N . GLU A 1 197 ? 6.756 4.763 -25.851 1.00 83.50 197 GLU A N 1
ATOM 1607 C CA . GLU A 1 197 ? 6.199 4.391 -27.152 1.00 83.50 197 GLU A CA 1
ATOM 1608 C C . GLU A 1 197 ? 5.886 2.887 -27.227 1.00 83.50 197 GLU A C 1
ATOM 1610 O O . GLU A 1 197 ? 4.837 2.503 -27.743 1.00 83.50 197 GLU A O 1
ATOM 1615 N N . ALA A 1 198 ? 6.739 2.022 -26.673 1.00 80.38 198 ALA A N 1
ATOM 1616 C CA . ALA A 1 198 ? 6.498 0.579 -26.654 1.00 80.38 198 ALA A CA 1
ATOM 1617 C C . ALA A 1 198 ? 5.304 0.182 -25.767 1.00 80.38 198 ALA A C 1
ATOM 1619 O O . ALA A 1 198 ? 4.541 -0.721 -26.114 1.00 80.38 198 ALA A O 1
ATOM 1620 N N . LEU A 1 199 ? 5.134 0.844 -24.620 1.00 80.19 199 LEU A N 1
ATOM 1621 C CA . LEU A 1 199 ? 4.089 0.534 -23.646 1.00 80.19 199 LEU A CA 1
ATOM 1622 C C . LEU A 1 199 ? 2.721 1.067 -24.084 1.00 80.19 199 LEU A C 1
ATOM 1624 O O . LEU A 1 199 ? 1.711 0.367 -23.932 1.00 80.19 199 LEU A O 1
ATOM 1628 N N . PHE A 1 200 ? 2.691 2.275 -24.651 1.00 77.62 200 PHE A N 1
ATOM 1629 C CA . PHE A 1 200 ? 1.454 3.029 -24.867 1.00 77.62 200 PHE A CA 1
ATOM 1630 C C . PHE A 1 200 ? 1.217 3.479 -26.318 1.00 77.62 200 PHE A C 1
ATOM 1632 O O . PHE A 1 200 ? 0.140 3.986 -26.622 1.00 77.62 200 PHE A O 1
ATOM 1639 N N . GLY A 1 201 ? 2.165 3.247 -27.228 1.00 74.62 201 GLY A N 1
ATOM 1640 C CA . GLY A 1 201 ? 2.050 3.587 -28.647 1.00 74.62 201 GLY A CA 1
ATOM 1641 C C . GLY A 1 201 ? 2.318 5.063 -28.969 1.00 74.62 201 GLY A C 1
ATOM 1642 O O . GLY A 1 201 ? 2.590 5.888 -28.098 1.00 74.62 201 GLY A O 1
ATOM 1643 N N . LYS A 1 202 ? 2.229 5.408 -30.262 1.00 64.12 202 LYS A N 1
ATOM 1644 C CA . LYS A 1 202 ? 2.409 6.785 -30.771 1.00 64.12 202 LYS A CA 1
ATOM 1645 C C . LYS A 1 202 ? 1.171 7.676 -30.608 1.00 64.12 202 LYS A C 1
ATOM 1647 O O . LYS A 1 202 ? 1.299 8.893 -30.687 1.00 64.12 202 LYS A O 1
ATOM 1652 N N . GLU A 1 203 ? 0.002 7.074 -30.381 1.00 54.12 203 GLU A N 1
ATOM 1653 C CA . GLU A 1 203 ? -1.318 7.735 -30.318 1.00 54.12 203 GLU A CA 1
ATOM 1654 C C . GLU A 1 203 ? -1.503 8.617 -29.075 1.00 54.12 203 GLU A C 1
ATOM 1656 O O . GLU A 1 203 ? -2.376 9.476 -29.037 1.00 54.12 203 GLU A O 1
ATOM 1661 N N . LEU A 1 204 ? -0.599 8.498 -28.102 1.00 56.25 204 LEU A N 1
ATOM 1662 C CA . LEU A 1 204 ? -0.455 9.412 -26.970 1.00 56.25 204 LEU A CA 1
ATOM 1663 C C . LEU A 1 204 ? -0.222 10.892 -27.371 1.00 56.25 204 LEU A C 1
ATOM 1665 O O . LEU A 1 204 ? -0.254 11.777 -26.519 1.00 56.25 204 LEU A O 1
ATOM 1669 N N . LYS A 1 205 ? 0.058 11.179 -28.648 1.00 52.03 205 LYS A N 1
ATOM 1670 C CA . LYS A 1 205 ? 0.465 12.508 -29.129 1.00 52.03 205 LYS A CA 1
ATOM 1671 C C . LYS A 1 205 ? -0.672 13.380 -29.674 1.00 52.03 205 LYS A C 1
ATOM 1673 O O . LYS A 1 205 ? -0.427 14.567 -29.864 1.00 52.03 205 LYS A O 1
ATOM 1678 N N . GLU A 1 206 ? -1.862 12.837 -29.943 1.00 49.22 206 GLU A N 1
ATOM 1679 C CA . GLU A 1 206 ? -2.869 13.550 -30.757 1.00 49.22 206 GLU A CA 1
ATOM 1680 C C . GLU A 1 206 ? -4.129 14.017 -30.005 1.00 49.22 206 GLU A C 1
ATOM 1682 O O . GLU A 1 206 ? -4.734 14.993 -30.443 1.00 49.22 206 GLU A O 1
ATOM 1687 N N . ASP A 1 207 ? -4.480 13.444 -28.847 1.00 48.00 207 ASP A N 1
ATOM 1688 C CA . ASP A 1 207 ? -5.641 13.904 -28.063 1.00 48.00 207 ASP A CA 1
ATOM 1689 C C . ASP A 1 207 ? -5.234 14.823 -26.890 1.00 48.00 207 ASP A C 1
ATOM 1691 O O . ASP A 1 207 ? -4.836 14.403 -25.799 1.00 48.00 207 ASP A O 1
ATOM 1695 N N . GLU A 1 208 ? -5.352 16.128 -27.143 1.00 49.62 208 GLU A N 1
ATOM 1696 C CA . GLU A 1 208 ? -5.193 17.240 -26.202 1.00 49.62 208 GLU A CA 1
ATOM 1697 C C . GLU A 1 208 ? -6.123 17.114 -24.971 1.00 49.62 208 GLU A C 1
ATOM 1699 O O . GLU A 1 208 ? -7.344 17.206 -25.075 1.00 49.62 208 GLU A O 1
ATOM 1704 N N . PHE A 1 209 ? -5.561 16.946 -23.764 1.00 46.91 209 PHE A N 1
ATOM 1705 C CA . PHE A 1 209 ? -5.399 18.035 -22.770 1.00 46.91 209 PHE A CA 1
ATOM 1706 C C . PHE A 1 209 ? -5.194 17.537 -21.322 1.00 46.91 209 PHE A C 1
ATOM 1708 O O . PHE A 1 209 ? -4.647 18.278 -20.515 1.00 46.91 209 PHE A O 1
ATOM 1715 N N . VAL A 1 210 ? -5.546 16.294 -20.964 1.00 53.81 210 VAL A N 1
ATOM 1716 C CA . VAL A 1 210 ? -5.089 15.633 -19.715 1.00 53.81 210 VAL A CA 1
ATOM 1717 C C . VAL A 1 210 ? -5.089 14.123 -19.931 1.00 53.81 210 VAL A C 1
ATOM 1719 O O . VAL A 1 210 ? -6.016 13.412 -19.541 1.00 53.81 210 VAL A O 1
ATOM 1722 N N . MET A 1 211 ? -4.047 13.606 -20.571 1.00 70.75 211 MET A N 1
ATOM 1723 C CA . MET A 1 211 ? -3.896 12.166 -20.694 1.00 70.75 211 MET A CA 1
ATOM 1724 C C . MET A 1 211 ? -3.367 11.611 -19.373 1.00 70.75 211 MET A C 1
ATOM 1726 O O . MET A 1 211 ? -2.174 11.671 -19.063 1.00 70.75 211 MET A O 1
ATOM 1730 N N . SER A 1 212 ? -4.302 11.156 -18.543 1.00 82.06 212 SER A N 1
ATOM 1731 C CA . SER A 1 212 ? -4.000 10.465 -17.299 1.00 82.06 212 SER A CA 1
ATOM 1732 C C . SER A 1 212 ? -3.911 8.963 -17.547 1.00 82.06 212 SER A C 1
ATOM 1734 O O . SER A 1 212 ? -4.860 8.377 -18.071 1.00 82.06 212 SER A O 1
ATOM 1736 N N . LEU A 1 213 ? -2.823 8.336 -17.120 1.00 87.06 213 LEU A N 1
ATOM 1737 C CA . LEU A 1 213 ? -2.657 6.893 -17.134 1.00 87.06 213 LEU A CA 1
ATOM 1738 C C . LEU A 1 213 ? -3.241 6.293 -15.852 1.00 87.06 213 LEU A C 1
ATOM 1740 O O . LEU A 1 213 ? -2.876 6.696 -14.747 1.00 87.06 213 LEU A O 1
ATOM 1744 N N . THR A 1 214 ? -4.144 5.323 -15.986 1.00 91.81 214 THR A N 1
ATOM 1745 C CA . THR A 1 214 ? -4.654 4.569 -14.831 1.00 91.81 214 THR A CA 1
ATOM 1746 C C . THR A 1 214 ? -3.674 3.483 -14.398 1.00 91.81 214 THR A C 1
ATOM 1748 O O . THR A 1 214 ? -2.921 2.954 -15.220 1.00 91.81 214 THR A O 1
ATOM 1751 N N . PHE A 1 215 ? -3.723 3.075 -13.128 1.00 93.06 215 PHE A N 1
ATOM 1752 C CA . PHE A 1 215 ? -2.855 1.998 -12.635 1.00 93.06 215 PHE A CA 1
ATOM 1753 C C . PHE A 1 215 ? -3.038 0.684 -13.405 1.00 93.06 215 PHE A C 1
ATOM 1755 O O . PHE A 1 215 ? -2.060 0.011 -13.725 1.00 93.06 215 PHE A O 1
ATOM 1762 N N . LYS A 1 216 ? -4.276 0.346 -13.785 1.00 91.25 216 LYS A N 1
ATOM 1763 C CA . LYS A 1 216 ? -4.554 -0.844 -14.597 1.00 91.25 216 LYS A CA 1
ATOM 1764 C C . LYS A 1 216 ? -3.871 -0.774 -15.967 1.00 91.25 216 LYS A C 1
ATOM 1766 O O . LYS A 1 216 ? -3.210 -1.726 -16.361 1.00 91.25 216 LYS A O 1
ATOM 1771 N N . GLN A 1 217 ? -3.995 0.352 -16.675 1.00 89.81 217 GLN A N 1
ATOM 1772 C CA . GLN A 1 217 ? -3.341 0.540 -17.977 1.00 89.81 217 GLN A CA 1
ATOM 1773 C C . GLN A 1 217 ? -1.814 0.452 -17.861 1.00 89.81 217 GLN A C 1
ATOM 1775 O O . GLN A 1 217 ? -1.168 -0.138 -18.724 1.00 89.81 217 GLN A O 1
ATOM 1780 N N . TYR A 1 218 ? -1.250 1.006 -16.785 1.00 89.69 218 TYR A N 1
ATOM 1781 C CA . TYR A 1 218 ? 0.176 0.912 -16.485 1.00 89.69 218 TYR A CA 1
ATOM 1782 C C . TYR A 1 218 ? 0.631 -0.544 -16.299 1.00 89.69 218 TYR A C 1
ATOM 1784 O O . TYR A 1 218 ? 1.562 -0.986 -16.972 1.00 89.69 218 TYR A O 1
ATOM 1792 N N . VAL A 1 219 ? -0.047 -1.309 -15.438 1.00 90.62 219 VAL A N 1
ATOM 1793 C CA . VAL A 1 219 ? 0.301 -2.714 -15.159 1.00 90.62 219 VAL A CA 1
ATOM 1794 C C . VAL A 1 219 ? 0.119 -3.595 -16.396 1.00 90.62 219 VAL A C 1
ATOM 1796 O O . VAL A 1 219 ? 1.019 -4.364 -16.724 1.00 90.62 219 VAL A O 1
ATOM 1799 N N . ASP A 1 220 ? -0.989 -3.443 -17.129 1.00 89.81 220 ASP A N 1
ATOM 1800 C CA . ASP A 1 220 ? -1.250 -4.212 -18.353 1.00 89.81 220 ASP A CA 1
ATOM 1801 C C . ASP A 1 220 ? -0.171 -3.965 -19.423 1.00 89.81 220 ASP A C 1
ATOM 1803 O O . ASP A 1 220 ? 0.233 -4.881 -20.144 1.00 89.81 220 ASP A O 1
ATOM 1807 N N . ALA A 1 221 ? 0.308 -2.724 -19.554 1.00 87.69 221 ALA A N 1
ATOM 1808 C CA . ALA A 1 221 ? 1.384 -2.398 -20.482 1.00 87.69 221 ALA A CA 1
ATOM 1809 C C . ALA A 1 221 ? 2.712 -3.038 -20.056 1.00 87.69 221 ALA A C 1
ATOM 1811 O O . ALA A 1 221 ? 3.397 -3.643 -20.884 1.00 87.69 221 ALA A O 1
ATOM 1812 N N . LEU A 1 222 ? 3.050 -2.960 -18.767 1.00 87.88 222 LEU A N 1
ATOM 1813 C CA . LEU A 1 222 ? 4.279 -3.547 -18.242 1.00 87.88 222 LEU A CA 1
ATOM 1814 C C . LEU A 1 222 ? 4.298 -5.072 -18.335 1.00 87.88 222 LEU A C 1
ATOM 1816 O O . LEU A 1 222 ? 5.335 -5.633 -18.680 1.00 87.88 222 LEU A O 1
ATOM 1820 N N . GLU A 1 223 ? 3.174 -5.743 -18.086 1.00 88.44 223 GLU A N 1
ATOM 1821 C CA . GLU A 1 223 ? 3.108 -7.203 -18.182 1.00 88.44 223 GLU A CA 1
ATOM 1822 C C . GLU A 1 223 ? 3.280 -7.676 -19.633 1.00 88.44 223 GLU A C 1
ATOM 1824 O O . GLU A 1 223 ? 4.042 -8.608 -19.894 1.00 88.44 223 GLU A O 1
ATOM 1829 N N . ARG A 1 224 ? 2.684 -6.973 -20.610 1.00 88.00 224 ARG A N 1
ATOM 1830 C CA . ARG A 1 224 ? 2.954 -7.238 -22.036 1.00 88.00 224 ARG A CA 1
ATOM 1831 C C . ARG A 1 224 ? 4.444 -7.098 -22.356 1.00 88.00 224 ARG A C 1
ATOM 1833 O O . ARG A 1 224 ? 5.035 -7.999 -22.950 1.00 88.00 224 ARG A O 1
ATOM 1840 N N . ARG A 1 225 ? 5.067 -6.002 -21.913 1.00 86.06 225 ARG A N 1
ATOM 1841 C CA . ARG A 1 225 ? 6.495 -5.731 -22.143 1.00 86.06 225 ARG A CA 1
ATOM 1842 C C . ARG A 1 225 ? 7.405 -6.766 -21.482 1.00 86.06 225 ARG A C 1
ATOM 1844 O O . ARG A 1 225 ? 8.427 -7.155 -22.054 1.00 86.06 225 ARG A O 1
ATOM 1851 N N . ARG A 1 226 ? 7.031 -7.234 -20.293 1.00 86.75 226 ARG A N 1
ATOM 1852 C CA . ARG A 1 226 ? 7.718 -8.302 -19.567 1.00 86.75 226 ARG A CA 1
ATOM 1853 C C . ARG A 1 226 ? 7.714 -9.603 -20.362 1.00 86.75 226 ARG A C 1
ATOM 1855 O O . ARG A 1 226 ? 8.787 -10.159 -20.580 1.00 86.75 226 ARG A O 1
ATOM 1862 N N . ILE A 1 227 ? 6.554 -10.043 -20.849 1.00 87.19 227 ILE A N 1
ATOM 1863 C CA . ILE A 1 227 ? 6.429 -11.270 -21.654 1.00 87.19 227 ILE A CA 1
ATOM 1864 C C . ILE A 1 227 ? 7.320 -11.189 -22.902 1.00 87.19 227 ILE A C 1
ATOM 1866 O O . ILE A 1 227 ? 8.143 -12.076 -23.126 1.00 87.19 227 ILE A O 1
ATOM 1870 N N . GLU A 1 228 ? 7.251 -10.084 -23.652 1.00 87.12 228 GLU A N 1
ATOM 1871 C CA . GLU A 1 228 ? 8.101 -9.867 -24.833 1.00 87.12 228 GLU A CA 1
ATOM 1872 C C . GLU A 1 228 ? 9.601 -9.938 -24.514 1.00 87.12 228 GLU A C 1
ATOM 1874 O O . GLU A 1 228 ? 10.399 -10.423 -25.319 1.00 87.12 228 GLU A O 1
ATOM 1879 N N . THR A 1 229 ? 10.005 -9.419 -23.355 1.00 85.44 229 THR A N 1
ATOM 1880 C CA . THR A 1 229 ? 11.409 -9.405 -22.932 1.00 85.44 229 THR A CA 1
ATOM 1881 C C . THR A 1 229 ? 11.886 -10.811 -22.583 1.00 85.44 229 THR A C 1
ATOM 1883 O O . THR A 1 229 ? 12.949 -11.231 -23.043 1.00 85.44 229 THR A O 1
ATOM 1886 N N . ILE A 1 230 ? 11.085 -11.573 -21.836 1.00 87.00 230 ILE A N 1
ATOM 1887 C CA . ILE A 1 230 ? 11.392 -12.965 -21.480 1.00 87.00 230 ILE A CA 1
ATOM 1888 C C . ILE A 1 230 ? 11.490 -13.835 -22.747 1.00 87.00 230 ILE A C 1
ATOM 1890 O O . ILE A 1 230 ? 12.412 -14.654 -22.862 1.00 87.00 230 ILE A O 1
ATOM 1894 N N . ASP A 1 231 ? 10.599 -13.620 -23.720 1.00 85.50 231 ASP A N 1
ATOM 1895 C CA . ASP A 1 231 ? 10.628 -14.294 -25.022 1.00 85.50 231 ASP A CA 1
ATOM 1896 C C . ASP A 1 231 ? 11.907 -13.968 -25.806 1.00 85.50 231 ASP A C 1
ATOM 1898 O O . ASP A 1 231 ? 12.600 -14.880 -26.269 1.00 85.50 231 ASP A O 1
ATOM 1902 N N . LYS A 1 232 ? 12.281 -12.683 -25.903 1.00 83.19 232 LYS A N 1
ATOM 1903 C CA . LYS A 1 232 ? 13.516 -12.237 -26.581 1.00 83.19 232 LYS A CA 1
ATOM 1904 C C . LYS A 1 232 ? 14.782 -12.805 -25.943 1.00 83.19 232 LYS A C 1
ATOM 1906 O O . LYS A 1 232 ? 15.734 -13.120 -26.653 1.00 83.19 232 LYS A O 1
ATOM 1911 N N . LEU A 1 233 ? 14.797 -12.963 -24.620 1.00 82.25 233 LEU A N 1
ATOM 1912 C CA . LEU A 1 233 ? 15.911 -13.578 -23.894 1.00 82.25 233 LEU A CA 1
ATOM 1913 C C . LEU A 1 233 ? 15.977 -15.105 -24.082 1.00 82.25 233 LEU A C 1
ATOM 1915 O O . LEU A 1 233 ? 16.915 -15.746 -23.603 1.00 82.25 233 LEU A O 1
ATOM 1919 N N . GLY A 1 234 ? 14.999 -15.710 -24.764 1.00 75.50 234 GLY A N 1
ATOM 1920 C CA . GLY A 1 234 ? 14.939 -17.152 -24.990 1.00 75.50 234 GLY A CA 1
ATOM 1921 C C . GLY A 1 234 ? 14.741 -17.956 -23.702 1.00 75.50 234 GLY A C 1
ATOM 1922 O O . GLY A 1 234 ? 15.038 -19.153 -23.668 1.00 75.50 234 GLY A O 1
ATOM 1923 N N . LEU A 1 235 ? 14.257 -17.319 -22.631 1.00 66.56 235 LEU A N 1
ATOM 1924 C CA . LEU A 1 235 ? 14.089 -17.948 -21.318 1.00 66.56 235 LEU A CA 1
ATOM 1925 C C . LEU A 1 235 ? 12.866 -18.879 -21.278 1.00 66.56 235 LEU A C 1
ATOM 1927 O O . LEU A 1 235 ? 12.888 -19.890 -20.574 1.00 66.56 235 LEU A O 1
ATOM 1931 N N . VAL A 1 236 ? 11.853 -18.631 -22.116 1.00 58.75 236 VAL A N 1
ATOM 1932 C CA . VAL A 1 236 ? 10.654 -19.487 -22.233 1.00 58.75 236 VAL A CA 1
ATOM 1933 C C . VAL A 1 236 ? 10.976 -20.866 -22.832 1.00 58.75 236 VAL A C 1
ATOM 1935 O O . VAL A 1 236 ? 10.404 -21.881 -22.425 1.00 58.75 236 VAL A O 1
ATOM 1938 N N . GLY A 1 237 ? 11.975 -20.953 -23.720 1.00 52.78 237 GLY A N 1
ATOM 1939 C CA . GLY A 1 237 ? 12.416 -22.211 -24.341 1.00 52.78 237 GLY A CA 1
ATOM 1940 C C . GLY A 1 237 ? 13.070 -23.216 -23.379 1.00 52.78 237 GLY A C 1
ATOM 1941 O O . GLY A 1 237 ? 13.231 -24.382 -23.735 1.00 52.78 237 GLY A O 1
ATOM 1942 N N . LYS A 1 238 ? 13.430 -22.797 -22.155 1.00 47.38 238 LYS A N 1
ATOM 1943 C CA . LYS A 1 238 ? 14.022 -23.664 -21.116 1.00 47.38 238 LYS A CA 1
ATOM 1944 C C . LYS A 1 238 ? 13.036 -24.111 -20.030 1.00 47.38 238 LYS A C 1
ATOM 1946 O O . LYS A 1 238 ? 13.346 -25.057 -19.313 1.00 47.38 238 LYS A O 1
ATOM 1951 N N . MET A 1 239 ? 11.852 -23.499 -19.925 1.00 45.25 239 MET A N 1
ATOM 1952 C CA . MET A 1 239 ? 10.827 -23.886 -18.937 1.00 45.25 239 MET A CA 1
ATOM 1953 C C . MET A 1 239 ? 9.875 -24.985 -19.432 1.00 45.25 239 MET A C 1
ATOM 1955 O O . MET A 1 239 ? 9.181 -25.608 -18.632 1.00 45.25 239 MET A O 1
ATOM 1959 N N . THR A 1 240 ? 9.873 -25.302 -20.729 1.00 41.06 240 THR A N 1
ATOM 1960 C CA . THR A 1 240 ? 9.091 -26.417 -21.288 1.00 41.06 240 THR A CA 1
ATOM 1961 C C . THR A 1 240 ? 9.952 -27.668 -21.472 1.00 41.06 240 THR A C 1
ATOM 1963 O O . THR A 1 240 ? 10.183 -28.173 -22.570 1.00 41.06 240 THR A O 1
ATOM 1966 N N . GLY A 1 241 ? 10.402 -28.237 -20.351 1.00 37.94 241 GLY A N 1
ATOM 1967 C CA . GLY A 1 241 ? 10.824 -29.635 -20.315 1.00 37.94 241 GLY A CA 1
ATOM 1968 C C . GLY A 1 241 ? 9.649 -30.538 -20.708 1.00 37.94 241 GLY A C 1
ATOM 1969 O O . GLY A 1 241 ? 8.753 -30.770 -19.903 1.00 37.94 241 GLY A O 1
ATOM 1970 N N . LYS A 1 242 ? 9.634 -30.982 -21.973 1.00 38.34 242 LYS A N 1
ATOM 1971 C CA . LYS A 1 242 ? 8.794 -32.033 -22.583 1.00 38.34 242 LYS A CA 1
ATOM 1972 C C . LYS A 1 242 ? 7.730 -32.653 -21.656 1.00 38.34 242 LYS A C 1
ATOM 1974 O O . LYS A 1 242 ? 7.948 -33.718 -21.082 1.00 38.34 242 LYS A O 1
ATOM 1979 N N . ARG A 1 243 ? 6.506 -32.115 -21.662 1.00 37.66 243 ARG A N 1
ATOM 1980 C CA . ARG A 1 243 ? 5.327 -32.992 -21.565 1.00 37.66 243 ARG A CA 1
ATOM 1981 C C . ARG A 1 243 ? 5.061 -33.543 -22.957 1.00 37.66 243 ARG A C 1
ATOM 1983 O O . ARG A 1 243 ? 4.354 -32.948 -23.760 1.00 37.66 243 ARG A O 1
ATOM 1990 N N . SER A 1 244 ? 5.695 -34.674 -23.251 1.00 32.03 244 SER A N 1
ATOM 1991 C CA . SER A 1 244 ? 5.304 -35.519 -24.374 1.00 32.03 244 SER A CA 1
ATOM 1992 C C . SER A 1 244 ? 3.869 -35.985 -24.130 1.00 32.03 244 SER A C 1
ATOM 1994 O O . SER A 1 244 ? 3.635 -36.864 -23.303 1.00 32.03 244 SER A O 1
ATOM 1996 N N . MET A 1 245 ? 2.918 -35.382 -24.842 1.00 36.28 245 MET A N 1
ATOM 1997 C CA . MET A 1 245 ? 1.538 -35.847 -24.969 1.00 36.28 245 MET A CA 1
ATOM 1998 C C . MET A 1 245 ? 1.530 -37.213 -25.669 1.00 36.28 245 MET A C 1
ATOM 2000 O O . MET A 1 245 ? 1.354 -37.317 -26.878 1.00 36.28 245 MET A O 1
ATOM 2004 N N . GLY A 1 246 ? 1.760 -38.275 -24.899 1.00 30.73 246 GLY A N 1
ATOM 2005 C CA . GLY A 1 246 ? 1.439 -39.636 -25.300 1.00 30.73 246 GLY A CA 1
ATOM 2006 C C . GLY A 1 246 ? -0.032 -39.889 -25.009 1.00 30.73 246 GLY A C 1
ATOM 2007 O O . GLY A 1 246 ? -0.397 -40.153 -23.865 1.00 30.73 246 GLY A O 1
ATOM 2008 N N . ALA A 1 247 ? -0.876 -39.793 -26.034 1.00 37.56 247 ALA A N 1
ATOM 2009 C CA . ALA A 1 247 ? -2.256 -40.246 -25.964 1.00 37.56 247 ALA A CA 1
ATOM 2010 C C . ALA A 1 247 ? -2.298 -41.718 -25.511 1.00 37.56 247 ALA A C 1
ATOM 2012 O O . ALA A 1 247 ? -1.686 -42.586 -26.135 1.00 37.56 247 ALA A O 1
ATOM 2013 N N . ARG A 1 248 ? -3.038 -42.011 -24.438 1.00 31.62 248 ARG A N 1
ATOM 2014 C CA . ARG A 1 248 ? -3.524 -43.364 -24.146 1.00 31.62 248 ARG A CA 1
ATOM 2015 C C . ARG A 1 248 ? -5.043 -43.322 -23.994 1.00 31.62 248 ARG A C 1
ATOM 2017 O O . ARG A 1 248 ? -5.543 -42.452 -23.283 1.00 31.62 248 ARG A O 1
ATOM 2024 N N . PRO A 1 249 ? -5.776 -44.228 -24.658 1.00 31.52 249 PRO A N 1
ATOM 2025 C CA . PRO A 1 249 ? -7.221 -44.280 -24.555 1.00 31.52 249 PRO A CA 1
ATOM 2026 C C . PRO A 1 249 ? -7.638 -44.831 -23.190 1.00 31.52 249 PRO A C 1
ATOM 2028 O O . PRO A 1 249 ? -7.034 -45.765 -22.658 1.00 31.52 249 PRO A O 1
ATOM 2031 N N . MET A 1 250 ? -8.707 -44.248 -22.652 1.00 36.00 250 MET A N 1
ATOM 2032 C CA . MET A 1 250 ? -9.448 -44.766 -21.509 1.00 36.00 250 MET A CA 1
ATOM 2033 C C . MET A 1 250 ? -10.006 -46.151 -21.857 1.00 36.00 250 MET A C 1
ATOM 2035 O O . MET A 1 250 ? -10.930 -46.269 -22.657 1.00 36.00 250 MET A O 1
ATOM 2039 N N . THR A 1 251 ? -9.473 -47.197 -21.232 1.00 37.62 251 THR A N 1
ATOM 2040 C CA . THR A 1 251 ? -10.205 -48.452 -21.038 1.00 37.62 251 THR A CA 1
ATOM 2041 C C . THR A 1 251 ? -10.165 -48.770 -19.553 1.00 37.62 251 THR A C 1
ATOM 2043 O O . THR A 1 251 ? -9.103 -48.922 -18.951 1.00 37.62 251 THR A O 1
ATOM 2046 N N . GLY A 1 252 ? -11.345 -48.754 -18.940 1.00 38.12 252 GLY A N 1
ATOM 2047 C CA . GLY A 1 252 ? -11.524 -49.144 -17.554 1.00 38.12 252 GLY A CA 1
ATOM 2048 C C . GLY A 1 252 ? -11.376 -50.652 -17.404 1.00 38.12 252 GLY A C 1
ATOM 2049 O O . GLY A 1 252 ? -11.892 -51.419 -18.212 1.00 38.12 252 GLY A O 1
ATOM 2050 N N . SER A 1 253 ? -10.715 -51.073 -16.333 1.00 33.06 253 SER A N 1
ATOM 2051 C CA . SER A 1 253 ? -10.951 -52.383 -15.738 1.00 33.06 253 SER A CA 1
ATOM 2052 C C . SER A 1 253 ? -10.595 -52.313 -14.260 1.00 33.06 253 SER A C 1
ATOM 2054 O O . SER A 1 253 ? -9.437 -52.114 -13.896 1.00 33.06 253 SER A O 1
ATOM 2056 N N . LEU A 1 254 ? -11.616 -52.459 -13.411 1.00 39.81 254 LEU A N 1
ATOM 2057 C CA . LEU A 1 254 ? -11.466 -52.687 -11.978 1.00 39.81 254 LEU A CA 1
ATOM 2058 C C . LEU A 1 254 ? -10.576 -53.917 -11.754 1.00 39.81 254 LEU A C 1
ATOM 2060 O O . LEU A 1 254 ? -10.921 -55.014 -12.192 1.00 39.81 254 LEU A O 1
ATOM 2064 N N . ALA A 1 255 ? -9.485 -53.756 -11.009 1.00 33.78 255 ALA A N 1
ATOM 2065 C CA . ALA A 1 255 ? -8.768 -54.874 -10.412 1.00 33.78 255 ALA A CA 1
ATOM 2066 C C . ALA A 1 255 ? -9.141 -54.962 -8.927 1.00 33.78 255 ALA A C 1
ATOM 2068 O O . ALA A 1 255 ? -8.877 -54.055 -8.138 1.00 33.78 255 ALA A O 1
ATOM 2069 N N . LYS A 1 256 ? -9.815 -56.065 -8.588 1.00 36.09 256 LYS A N 1
ATOM 2070 C CA . LYS A 1 256 ? -10.159 -56.503 -7.234 1.00 36.09 256 LYS A CA 1
ATOM 2071 C C . LYS A 1 256 ? -8.916 -56.559 -6.344 1.00 36.09 256 LYS A C 1
ATOM 2073 O O . LYS A 1 256 ? -7.905 -57.145 -6.717 1.00 36.09 256 LYS A O 1
ATOM 2078 N N . VAL A 1 257 ? -9.057 -56.030 -5.133 1.00 34.91 257 VAL A N 1
ATOM 2079 C CA . VAL A 1 257 ? -8.161 -56.290 -4.005 1.00 34.91 257 VAL A CA 1
ATOM 2080 C C . VAL A 1 257 ? -8.392 -57.727 -3.535 1.00 34.91 257 VAL A C 1
ATOM 2082 O O . VAL A 1 257 ? -9.492 -58.071 -3.106 1.00 34.91 257 VAL A O 1
ATOM 2085 N N . THR A 1 258 ? -7.359 -58.561 -3.600 1.00 37.44 258 THR A N 1
ATOM 2086 C CA . THR A 1 258 ? -7.290 -59.844 -2.889 1.00 37.44 258 THR A CA 1
ATOM 2087 C C . THR A 1 258 ? -6.032 -59.850 -2.035 1.00 37.44 258 THR A C 1
ATOM 2089 O O . THR A 1 258 ? -4.921 -59.827 -2.561 1.00 37.44 258 THR A O 1
ATOM 2092 N N . ALA A 1 259 ? -6.223 -59.847 -0.717 1.00 45.81 259 ALA A N 1
ATOM 2093 C CA . ALA A 1 259 ? -5.176 -60.079 0.269 1.00 45.81 259 ALA A CA 1
ATOM 2094 C C . ALA A 1 259 ? -4.775 -61.566 0.280 1.00 45.81 259 ALA A C 1
ATOM 2096 O O . ALA A 1 259 ? -5.659 -62.416 0.141 1.00 45.81 259 ALA A O 1
ATOM 2097 N N . PRO A 1 260 ? -3.496 -61.909 0.508 1.00 38.88 260 PRO A N 1
ATOM 2098 C CA . PRO A 1 260 ? -3.127 -63.261 0.880 1.00 38.88 260 PRO A CA 1
ATOM 2099 C C . PRO A 1 260 ? -3.082 -63.407 2.407 1.00 38.88 260 PRO A C 1
ATOM 2101 O O . PRO A 1 260 ? -2.338 -62.721 3.105 1.00 38.88 260 PRO A O 1
ATOM 2104 N N . LEU A 1 261 ? -3.901 -64.336 2.897 1.00 41.38 261 LEU A N 1
ATOM 2105 C CA . LEU A 1 261 ? -3.693 -65.070 4.141 1.00 41.38 261 LEU A CA 1
ATOM 2106 C C . LEU A 1 261 ? -2.680 -66.191 3.879 1.00 41.38 261 LEU A C 1
ATOM 2108 O O . LEU A 1 261 ? -2.877 -66.971 2.950 1.00 41.38 261 LEU A O 1
ATOM 2112 N N . SER A 1 262 ? -1.670 -66.308 4.735 1.00 46.12 262 SER A N 1
ATOM 2113 C CA . SER A 1 262 ? -0.958 -67.556 5.064 1.00 46.12 262 SER A CA 1
ATOM 2114 C C . SER A 1 262 ? -0.045 -67.221 6.252 1.00 46.12 262 SER A C 1
ATOM 2116 O O . SER A 1 262 ? 0.763 -66.302 6.125 1.00 46.12 262 SER A O 1
ATOM 2118 N N . SER A 1 263 ? -0.254 -67.714 7.475 1.00 47.66 263 SER A N 1
ATOM 2119 C CA . SER A 1 263 ? -0.323 -69.096 8.003 1.00 47.66 263 SER A CA 1
ATOM 2120 C C . SER A 1 263 ? 0.875 -69.299 8.921 1.00 47.66 263 SER A C 1
ATOM 2122 O O . SER A 1 263 ? 2.000 -69.118 8.404 1.00 47.66 263 SER A O 1
#

Radius of gyration: 26.95 Å; chains: 1; bounding box: 83×87×58 Å

Organism: NCBI:txid120398